Protein AF-A0A1A0HBP8-F1 (afdb_monomer_lite)

Radius of gyration: 31.49 Å; chains: 1; bounding box: 56×81×96 Å

Structure (mmCIF, N/CA/C/O backbone):
data_AF-A0A1A0HBP8-F1
#
_entry.id   AF-A0A1A0HBP8-F1
#
loop_
_atom_site.group_PDB
_atom_site.id
_atom_site.type_symbol
_atom_site.label_atom_id
_atom_site.label_alt_id
_atom_site.label_comp_id
_atom_site.label_asym_id
_atom_site.label_entity_id
_atom_site.label_seq_id
_atom_site.pdbx_PDB_ins_code
_atom_site.Cartn_x
_atom_site.Cartn_y
_atom_site.Cartn_z
_atom_site.occupancy
_atom_site.B_iso_or_equiv
_atom_site.auth_seq_id
_atom_site.auth_comp_id
_atom_site.auth_asym_id
_atom_site.auth_atom_id
_atom_site.pdbx_PDB_model_num
ATOM 1 N N . ASP A 1 1 ? -28.830 0.272 64.356 1.00 40.94 1 ASP A N 1
ATOM 2 C CA . ASP A 1 1 ? -29.165 0.168 62.923 1.00 40.94 1 ASP A CA 1
ATOM 3 C C . ASP A 1 1 ? -28.280 1.074 62.088 1.00 40.94 1 ASP A C 1
ATOM 5 O O . ASP A 1 1 ? -28.593 2.230 61.830 1.00 40.94 1 ASP A O 1
ATOM 9 N N . GLU A 1 2 ? -27.105 0.552 61.737 1.00 42.56 2 GLU A N 1
ATOM 10 C CA . GLU A 1 2 ? -26.103 1.245 60.932 1.00 42.56 2 GLU A CA 1
ATOM 11 C C . GLU A 1 2 ? -26.531 1.277 59.461 1.00 42.56 2 GLU A C 1
ATOM 13 O O . GLU A 1 2 ? -26.372 0.311 58.710 1.00 42.56 2 GLU A O 1
ATOM 18 N N . ALA A 1 3 ? -27.040 2.426 59.024 1.00 51.06 3 ALA A N 1
ATOM 19 C CA . ALA A 1 3 ? -27.106 2.766 57.613 1.00 51.06 3 ALA A CA 1
ATOM 20 C C . ALA A 1 3 ? -25.672 2.940 57.084 1.00 51.06 3 ALA A C 1
ATOM 22 O O . ALA A 1 3 ? -25.116 4.039 57.070 1.00 51.06 3 ALA A O 1
ATOM 23 N N . SER A 1 4 ? -25.055 1.833 56.666 1.00 51.72 4 SER A N 1
ATOM 24 C CA . SER A 1 4 ? -23.793 1.830 55.928 1.00 51.72 4 SER A CA 1
ATOM 25 C C . SER A 1 4 ? -23.972 2.605 54.617 1.00 51.72 4 SER A C 1
ATOM 27 O O . SER A 1 4 ? -24.421 2.090 53.592 1.00 51.72 4 SER A O 1
ATOM 29 N N . GLY A 1 5 ? -23.656 3.901 54.664 1.00 55.44 5 GLY A N 1
ATOM 30 C CA . GLY A 1 5 ? -23.687 4.805 53.523 1.00 55.44 5 GLY A CA 1
ATOM 31 C C . GLY A 1 5 ? -22.740 4.313 52.435 1.00 55.44 5 GLY A C 1
ATOM 32 O O . GLY A 1 5 ? -21.541 4.591 52.462 1.00 55.44 5 GLY A O 1
ATOM 33 N N . ARG A 1 6 ? -23.271 3.564 51.461 1.00 65.38 6 ARG A N 1
ATOM 34 C CA . ARG A 1 6 ? -22.539 3.180 50.252 1.00 65.38 6 ARG A CA 1
ATOM 35 C C . ARG A 1 6 ? -22.065 4.463 49.578 1.00 65.38 6 ARG A C 1
ATOM 37 O O . ARG A 1 6 ? -22.877 5.202 49.024 1.00 65.38 6 ARG A O 1
ATOM 44 N N . LYS A 1 7 ? -20.755 4.729 49.633 1.00 76.19 7 LYS A N 1
ATOM 45 C CA . LYS A 1 7 ? -20.145 5.857 48.920 1.00 76.19 7 LYS A CA 1
ATOM 46 C C . LYS A 1 7 ? -20.625 5.827 47.462 1.00 76.19 7 LYS A C 1
ATOM 48 O O . LYS A 1 7 ? -20.557 4.761 46.840 1.00 76.19 7 LYS A O 1
ATOM 53 N N . PRO A 1 8 ? -21.115 6.951 46.912 1.00 81.12 8 PRO A N 1
ATOM 54 C CA . PRO A 1 8 ? -21.548 6.994 45.526 1.00 81.12 8 PRO A CA 1
ATOM 55 C C . PRO A 1 8 ? -20.373 6.587 44.636 1.00 81.12 8 PRO A C 1
ATOM 57 O O . PRO A 1 8 ? -19.269 7.122 44.754 1.00 81.12 8 PRO A O 1
ATOM 60 N N . MET A 1 9 ? -20.595 5.588 43.781 1.00 79.94 9 MET A N 1
ATOM 61 C CA . MET A 1 9 ? -19.549 5.082 42.896 1.00 79.94 9 MET A CA 1
ATOM 62 C C . MET A 1 9 ? -19.021 6.194 41.996 1.00 79.94 9 MET A C 1
ATOM 64 O O . MET A 1 9 ? -19.785 6.957 41.402 1.00 79.94 9 MET A O 1
ATOM 68 N N . SER A 1 10 ? -17.698 6.231 41.835 1.00 87.00 10 SER A N 1
ATOM 69 C CA . SER A 1 10 ? -17.062 7.111 40.859 1.00 87.00 10 SER A CA 1
ATOM 70 C C . SER A 1 10 ? -17.570 6.797 39.449 1.00 87.00 10 SER A C 1
ATOM 72 O O . SER A 1 10 ? -17.791 5.634 39.100 1.00 87.00 10 SER A O 1
ATOM 74 N N . LYS A 1 11 ? -17.680 7.823 38.595 1.00 85.31 11 LYS A N 1
ATOM 75 C CA . LYS A 1 11 ? -18.036 7.667 37.172 1.00 85.31 11 LYS A CA 1
ATOM 76 C C . LYS A 1 11 ? -17.162 6.617 36.472 1.00 85.31 11 LYS A C 1
ATOM 78 O O . LYS A 1 11 ? -17.662 5.857 35.650 1.00 85.31 11 LYS A O 1
ATOM 83 N N . ARG A 1 12 ? -15.876 6.527 36.838 1.00 85.81 12 ARG A N 1
ATOM 84 C CA . ARG A 1 12 ? -14.945 5.516 36.309 1.00 85.81 12 ARG A CA 1
ATOM 85 C C . ARG A 1 12 ? -15.321 4.097 36.742 1.00 85.81 12 ARG A C 1
ATOM 87 O O . ARG A 1 12 ? -15.286 3.182 35.930 1.00 85.81 12 ARG A O 1
ATOM 94 N N . GLN A 1 13 ? -15.706 3.928 38.003 1.00 87.31 13 GLN A N 1
ATOM 95 C CA . GLN A 1 13 ? -16.090 2.635 38.567 1.00 87.31 13 GLN A CA 1
ATOM 96 C C . GLN A 1 13 ? -17.431 2.153 37.998 1.00 87.31 13 GLN A C 1
ATOM 98 O O . GLN A 1 13 ? -17.583 0.974 37.691 1.00 87.31 13 GLN A O 1
ATOM 103 N N . LYS A 1 14 ? -18.370 3.082 37.772 1.00 86.19 14 LYS A N 1
ATOM 104 C CA . LYS A 1 14 ? -19.632 2.800 37.080 1.00 86.19 14 LYS A CA 1
ATOM 105 C C . LYS A 1 14 ? -19.387 2.323 35.642 1.00 86.19 14 LYS A C 1
ATOM 107 O O . LYS A 1 14 ? -19.870 1.253 35.292 1.00 86.19 14 LYS A O 1
ATOM 112 N N . ARG A 1 15 ? -18.553 3.040 34.874 1.00 84.38 15 ARG A N 1
ATOM 113 C CA . ARG A 1 15 ? -18.169 2.653 33.503 1.00 84.38 15 ARG A CA 1
ATOM 114 C C . ARG A 1 15 ? -17.503 1.282 33.434 1.00 84.38 15 ARG A C 1
ATOM 116 O O . ARG A 1 15 ? -17.851 0.500 32.568 1.00 84.38 15 ARG A O 1
ATOM 123 N N . LEU A 1 16 ? -16.577 0.971 34.345 1.00 86.12 16 LEU A N 1
ATOM 124 C CA . LEU A 1 16 ? -15.882 -0.321 34.334 1.00 86.12 16 LEU A CA 1
ATOM 125 C C . LEU A 1 16 ? -16.836 -1.498 34.582 1.00 86.12 16 LEU A C 1
ATOM 127 O O . LEU A 1 16 ? -16.675 -2.553 33.984 1.00 86.12 16 LEU A O 1
ATOM 131 N N . ARG A 1 17 ? -17.828 -1.309 35.454 1.00 86.50 17 ARG A N 1
ATOM 132 C CA . ARG A 1 17 ? -18.837 -2.327 35.764 1.00 86.50 17 ARG A CA 1
ATOM 133 C C . ARG A 1 17 ? -19.871 -2.498 34.649 1.00 86.50 17 ARG A C 1
ATOM 135 O O . ARG A 1 17 ? -20.355 -3.601 34.448 1.00 86.50 17 ARG A O 1
ATOM 142 N N . GLU A 1 18 ? -20.215 -1.414 33.957 1.00 86.44 18 GLU A N 1
ATOM 143 C CA . GLU A 1 18 ? -21.132 -1.415 32.804 1.00 86.44 18 GLU A CA 1
ATOM 144 C C . GLU A 1 18 ? -20.419 -1.777 31.487 1.00 86.44 18 GLU A C 1
ATOM 146 O O . GLU A 1 18 ? -21.068 -1.917 30.453 1.00 86.44 18 GLU A O 1
ATOM 151 N N . LYS A 1 19 ? -19.089 -1.942 31.513 1.00 90.62 19 LYS A N 1
ATOM 152 C CA . LYS A 1 19 ? -18.288 -2.272 30.336 1.00 90.62 19 LYS A CA 1
ATOM 153 C C . LYS A 1 19 ? -18.649 -3.661 29.821 1.00 90.62 19 LYS A C 1
ATOM 155 O O . LYS A 1 19 ? -18.572 -4.654 30.543 1.00 90.62 19 LYS A O 1
ATOM 160 N N . ILE A 1 20 ? -18.978 -3.725 28.538 1.00 92.88 20 ILE A N 1
ATOM 161 C CA . ILE A 1 20 ? -19.310 -4.972 27.855 1.00 92.88 20 ILE A CA 1
ATOM 162 C C . ILE A 1 20 ? -18.002 -5.696 27.499 1.00 92.88 20 ILE A C 1
ATOM 164 O O . ILE A 1 20 ? -17.084 -5.071 26.956 1.00 92.88 20 ILE A O 1
ATOM 168 N N . PRO A 1 21 ? -17.875 -7.005 27.782 1.00 93.44 21 PRO A N 1
ATOM 169 C CA . PRO A 1 21 ? -16.700 -7.761 27.375 1.00 93.44 21 PRO A CA 1
ATOM 170 C C . PRO A 1 21 ? -16.636 -7.890 25.848 1.00 93.44 21 PRO A C 1
ATOM 172 O O . PRO A 1 21 ? -17.644 -8.099 25.172 1.00 93.44 21 PRO A O 1
ATOM 175 N N . ILE A 1 22 ? -15.421 -7.831 25.300 1.00 94.69 22 ILE A N 1
ATOM 176 C CA . ILE A 1 22 ? -15.176 -7.903 23.851 1.00 94.69 22 ILE A CA 1
ATOM 177 C C . ILE A 1 22 ? -15.758 -9.170 23.204 1.00 94.69 22 ILE A C 1
ATOM 179 O O . ILE A 1 22 ? -16.195 -9.129 22.058 1.00 94.69 22 ILE A O 1
ATOM 183 N N . SER A 1 23 ? -15.796 -10.293 23.927 1.00 95.81 23 SER A N 1
ATOM 184 C CA . SER A 1 23 ? -16.358 -11.556 23.439 1.00 95.81 23 SER A CA 1
ATOM 185 C C . SER A 1 23 ? -17.845 -11.438 23.110 1.00 95.81 23 SER A C 1
ATOM 187 O O . SER A 1 23 ? -18.279 -11.945 22.079 1.00 95.81 23 SER A O 1
ATOM 189 N N . VAL A 1 24 ? -18.606 -10.715 23.936 1.00 95.56 24 VAL A N 1
ATOM 190 C CA . VAL A 1 24 ? -20.036 -10.460 23.712 1.00 95.56 24 VAL A CA 1
ATOM 191 C C . VAL A 1 24 ? -20.230 -9.537 22.512 1.00 95.56 24 VAL A C 1
ATOM 193 O O . VAL A 1 24 ? -21.070 -9.816 21.660 1.00 95.56 24 VAL A O 1
ATOM 196 N N . LEU A 1 25 ? -19.400 -8.497 22.376 1.00 95.31 25 LEU A N 1
ATOM 197 C CA . LEU A 1 25 ? -19.447 -7.609 21.208 1.00 95.31 25 LEU A CA 1
ATOM 198 C C . LEU A 1 25 ? -19.140 -8.361 19.911 1.00 95.31 25 LEU A C 1
ATOM 200 O O . LEU A 1 25 ? -19.878 -8.227 18.937 1.00 95.31 25 LEU A O 1
ATOM 204 N N . LYS A 1 26 ? -18.104 -9.208 19.909 1.00 96.62 26 LYS A N 1
ATOM 205 C CA . LYS A 1 26 ? -17.777 -10.073 18.768 1.00 96.62 26 LYS A CA 1
ATOM 206 C C . LYS A 1 26 ? -18.923 -11.026 18.439 1.00 96.62 26 LYS A C 1
ATOM 208 O O . LYS A 1 26 ? -19.256 -11.153 17.270 1.00 96.62 26 LYS A O 1
ATOM 213 N N . ALA A 1 27 ? -19.549 -11.642 19.442 1.00 95.31 27 ALA A N 1
ATOM 214 C CA . ALA A 1 27 ? -20.686 -12.537 19.232 1.00 95.31 27 ALA A CA 1
ATOM 215 C C . ALA A 1 27 ? -21.908 -11.820 18.627 1.00 95.31 27 ALA A C 1
ATOM 217 O O . ALA A 1 27 ? -22.635 -12.418 17.842 1.00 95.31 27 ALA A O 1
ATOM 218 N N . SER A 1 28 ? -22.122 -10.544 18.964 1.00 93.19 28 SER A N 1
ATOM 219 C CA . SER A 1 28 ? -23.234 -9.744 18.428 1.00 93.19 28 SER A CA 1
ATOM 220 C C . SER A 1 28 ? -23.003 -9.193 17.014 1.00 93.19 28 SER A C 1
ATOM 222 O O . SER A 1 28 ? -23.950 -8.756 16.364 1.00 93.19 28 SER A O 1
ATOM 224 N N . ALA A 1 29 ? -21.758 -9.177 16.535 1.00 93.75 29 ALA A N 1
ATOM 225 C CA . ALA A 1 29 ? -21.381 -8.520 15.290 1.00 93.75 29 ALA A CA 1
ATOM 226 C C . ALA A 1 29 ? -21.436 -9.471 14.086 1.00 93.75 29 ALA A C 1
ATOM 228 O O . ALA A 1 29 ? -20.923 -10.585 14.140 1.00 93.75 29 ALA A O 1
ATOM 229 N N . THR A 1 30 ? -21.919 -8.984 12.940 1.00 92.00 30 THR A N 1
ATOM 230 C CA . THR A 1 30 ? -21.903 -9.741 11.671 1.00 92.00 30 THR A CA 1
ATOM 231 C C . THR A 1 30 ? -20.478 -10.032 11.180 1.00 92.00 30 THR A C 1
ATOM 233 O O . THR A 1 30 ? -20.230 -11.036 10.517 1.00 92.00 30 THR A O 1
ATOM 236 N N . ARG A 1 31 ? -19.522 -9.143 11.492 1.00 93.88 31 ARG A N 1
ATOM 237 C CA . ARG A 1 31 ? -18.097 -9.257 11.129 1.00 93.88 31 ARG A CA 1
ATOM 238 C C . ARG A 1 31 ? -17.219 -9.172 12.387 1.00 93.88 31 ARG A C 1
ATOM 240 O O . ARG A 1 31 ? -16.625 -8.119 12.641 1.00 93.88 31 ARG A O 1
ATOM 247 N N . PRO A 1 32 ? -17.114 -10.252 13.183 1.00 95.06 32 PRO A N 1
ATOM 248 C CA . PRO A 1 32 ? -16.411 -10.248 14.473 1.00 95.06 32 PRO A CA 1
ATOM 249 C C . PRO A 1 32 ? -14.916 -9.906 14.374 1.00 95.06 32 PRO A C 1
ATOM 251 O O . PRO A 1 32 ? -14.316 -9.436 15.344 1.00 95.06 32 PRO A O 1
ATOM 254 N N . GLN A 1 33 ? -14.302 -10.118 13.208 1.00 94.31 33 GLN A N 1
ATOM 255 C CA . GLN A 1 33 ? -12.906 -9.786 12.926 1.00 94.31 33 GLN A CA 1
ATOM 256 C C . GLN A 1 33 ? -12.627 -8.278 12.880 1.00 94.31 33 GLN A C 1
ATOM 258 O O . GLN A 1 33 ? -11.488 -7.886 13.077 1.00 94.31 33 GLN A O 1
ATOM 263 N N . ALA A 1 34 ? -13.641 -7.437 12.642 1.00 92.69 34 ALA A N 1
ATOM 264 C CA . ALA A 1 34 ? -13.478 -5.981 12.630 1.00 92.69 34 ALA A CA 1
ATOM 265 C C . ALA A 1 34 ? -13.557 -5.356 14.037 1.00 92.69 34 ALA A C 1
ATOM 267 O O . ALA A 1 34 ? -13.186 -4.198 14.220 1.00 92.69 34 ALA A O 1
ATOM 268 N N . VAL A 1 35 ? -14.074 -6.101 15.020 1.00 95.31 35 VAL A N 1
ATOM 269 C CA . VAL A 1 35 ? -14.212 -5.631 16.403 1.00 95.31 35 VAL A CA 1
ATOM 270 C C . VAL A 1 35 ? -12.853 -5.671 17.092 1.00 95.31 35 VAL A C 1
ATOM 272 O O . VAL A 1 35 ? -12.253 -6.740 17.247 1.00 95.31 35 VAL A O 1
ATOM 275 N N . GLU A 1 36 ? -12.415 -4.508 17.551 1.00 94.31 36 GLU A N 1
ATOM 276 C CA . GLU A 1 36 ? -11.145 -4.287 18.228 1.00 94.31 36 GLU A CA 1
ATOM 277 C C . GLU A 1 36 ? -11.339 -4.130 19.738 1.00 94.31 36 GLU A C 1
ATOM 279 O O . GLU A 1 36 ? -12.430 -3.846 20.235 1.00 94.31 36 GLU A O 1
ATOM 284 N N . TRP A 1 37 ? -10.257 -4.285 20.498 1.00 93.06 37 TRP A N 1
ATOM 285 C CA . TRP A 1 37 ? -10.288 -4.181 21.961 1.00 93.06 37 TRP A CA 1
ATOM 286 C C . TRP A 1 37 ? -10.734 -2.802 22.466 1.00 93.06 37 TRP A C 1
ATOM 288 O O . TRP A 1 37 ? -11.387 -2.715 23.506 1.00 93.06 37 TRP A O 1
ATOM 298 N N . HIS A 1 38 ? -10.432 -1.740 21.718 1.00 93.38 38 HIS A N 1
ATOM 299 C CA . HIS A 1 38 ? -10.804 -0.369 22.064 1.00 93.38 38 HIS A CA 1
ATOM 300 C C . HIS A 1 38 ? -12.292 -0.067 21.821 1.00 93.38 38 HIS A C 1
ATOM 302 O O . HIS A 1 38 ? -12.811 0.904 22.365 1.00 93.38 38 HIS A O 1
ATOM 308 N N . ASP A 1 39 ? -13.006 -0.896 21.050 1.00 94.31 39 ASP A N 1
ATOM 309 C CA . ASP A 1 39 ? -14.442 -0.703 20.795 1.00 94.31 39 ASP A CA 1
ATOM 310 C C . ASP A 1 39 ? -15.279 -0.950 22.060 1.00 94.31 39 ASP A C 1
ATOM 312 O O . ASP A 1 39 ? -16.334 -0.347 22.240 1.00 94.31 39 ASP A O 1
ATOM 316 N N . ALA A 1 40 ? -14.776 -1.776 22.984 1.00 93.12 40 ALA A N 1
ATOM 317 C CA . ALA A 1 40 ? -15.412 -2.022 24.277 1.00 93.12 40 ALA A CA 1
ATOM 318 C C . ALA A 1 40 ? -15.391 -0.797 25.210 1.00 93.12 40 ALA A C 1
ATOM 320 O O . ALA A 1 40 ? -16.155 -0.753 26.171 1.00 93.12 40 ALA A O 1
ATOM 321 N N . ASP A 1 41 ? -14.508 0.175 24.958 1.00 92.00 41 ASP A N 1
ATOM 322 C CA . ASP A 1 41 ? -14.405 1.426 25.720 1.00 92.00 41 ASP A CA 1
ATOM 323 C C . ASP A 1 41 ? -15.171 2.591 25.068 1.00 92.00 41 ASP A C 1
ATOM 325 O O . ASP A 1 41 ? -15.151 3.713 25.585 1.00 92.00 41 ASP A O 1
ATOM 329 N N . ALA A 1 42 ? -15.859 2.347 23.947 1.00 92.19 42 ALA A N 1
ATOM 330 C CA . ALA A 1 42 ? -16.689 3.352 23.299 1.00 92.19 42 ALA A CA 1
ATOM 331 C C . ALA A 1 42 ? -17.877 3.764 24.198 1.00 92.19 42 ALA A C 1
ATOM 333 O O . ALA A 1 42 ? -18.368 2.950 24.983 1.00 92.19 42 ALA A O 1
ATOM 334 N N . PRO A 1 43 ? -18.387 5.007 24.079 1.00 90.81 43 PRO A N 1
ATOM 335 C CA . PRO A 1 43 ? -19.582 5.439 24.809 1.00 90.81 43 PRO A CA 1
ATOM 336 C C . PRO A 1 43 ? -20.811 4.561 24.535 1.00 90.81 43 PRO A C 1
ATOM 338 O O . PRO A 1 43 ? -21.587 4.304 25.450 1.00 90.81 43 PRO A O 1
ATOM 341 N N . ASP A 1 44 ? -20.951 4.094 23.292 1.00 93.25 44 ASP A N 1
ATOM 342 C CA . ASP A 1 44 ? -21.936 3.102 22.865 1.00 93.25 44 ASP A CA 1
ATOM 343 C C . ASP A 1 44 ? -21.227 2.017 22.030 1.00 93.25 44 ASP A C 1
ATOM 345 O O . ASP A 1 44 ? -20.995 2.206 20.828 1.00 93.25 44 ASP A O 1
ATOM 349 N N . PRO A 1 45 ? -20.826 0.895 22.659 1.00 94.69 45 PRO A N 1
ATOM 350 C CA . PRO A 1 45 ? -20.093 -0.169 21.978 1.00 94.69 45 PRO A CA 1
ATOM 351 C C . PRO A 1 45 ? -20.889 -0.861 20.866 1.00 94.69 45 PRO A C 1
ATOM 353 O O . PRO A 1 45 ? -20.314 -1.202 19.833 1.00 94.69 45 PRO A O 1
ATOM 356 N N . TYR A 1 46 ? -22.202 -1.055 21.039 1.00 94.81 46 TYR A N 1
ATOM 357 C CA . TYR A 1 46 ? -23.027 -1.734 20.036 1.00 94.81 46 TYR A CA 1
ATOM 358 C C . TYR A 1 46 ? -23.186 -0.875 18.785 1.00 94.81 46 TYR A C 1
ATOM 360 O O . TYR A 1 46 ? -22.983 -1.368 17.676 1.00 94.81 46 TYR A O 1
ATOM 368 N N . MET A 1 47 ? -23.474 0.420 18.951 1.00 94.69 47 MET A N 1
ATOM 369 C CA . MET A 1 47 ? -23.577 1.348 17.824 1.00 94.69 47 MET A CA 1
ATOM 370 C C . MET A 1 47 ? -22.235 1.512 17.099 1.00 94.69 47 MET A C 1
ATOM 372 O O . MET A 1 47 ? -22.189 1.493 15.869 1.00 94.69 47 MET A O 1
ATOM 376 N N . ALA A 1 48 ? -21.129 1.634 17.842 1.00 94.00 48 ALA A N 1
ATOM 377 C CA . ALA A 1 48 ? -19.798 1.761 17.251 1.00 94.00 48 ALA A CA 1
ATOM 378 C C . ALA A 1 48 ? -19.443 0.543 16.383 1.00 94.00 48 ALA A C 1
ATOM 380 O O . ALA A 1 48 ? -18.980 0.693 15.249 1.00 94.00 48 ALA A O 1
ATOM 381 N N . VAL A 1 49 ? -19.712 -0.665 16.884 1.00 95.56 49 VAL A N 1
ATOM 382 C CA . VAL A 1 49 ? -19.507 -1.909 16.133 1.00 95.56 49 VAL A CA 1
ATOM 383 C C . VAL A 1 49 ? -20.461 -2.003 14.942 1.00 95.56 49 VAL A C 1
ATOM 385 O O . VAL A 1 49 ? -20.031 -2.396 13.857 1.00 95.56 49 VAL A O 1
ATOM 388 N N . TYR A 1 50 ? -21.723 -1.599 15.095 1.00 95.12 50 TYR A N 1
ATOM 389 C CA . TYR A 1 50 ? -22.691 -1.572 13.999 1.00 95.12 50 TYR A CA 1
ATOM 390 C C . TYR A 1 50 ? -22.214 -0.685 12.840 1.00 95.12 50 TYR A C 1
ATOM 392 O O . TYR A 1 50 ? -22.154 -1.139 11.700 1.00 95.12 50 TYR A O 1
ATOM 400 N N . MET A 1 51 ? -21.767 0.543 13.128 1.00 94.19 51 MET A N 1
ATOM 401 C CA . MET A 1 51 ? -21.215 1.445 12.109 1.00 94.19 51 MET A CA 1
ATOM 402 C C . MET A 1 51 ? -19.930 0.895 11.485 1.00 94.19 51 MET A C 1
ATOM 404 O O . MET A 1 51 ? -19.771 0.935 10.267 1.00 94.19 51 MET A O 1
ATOM 408 N N . LYS A 1 52 ? -19.028 0.333 12.299 1.00 94.06 52 LYS A N 1
ATOM 409 C CA . LYS A 1 52 ? -17.759 -0.228 11.816 1.00 94.06 52 LYS A CA 1
ATOM 410 C C . LYS A 1 52 ? -17.959 -1.452 10.913 1.00 94.06 52 LYS A C 1
ATOM 412 O O . LYS A 1 52 ? -17.162 -1.695 10.008 1.00 94.06 52 LYS A O 1
ATOM 417 N N . THR A 1 53 ? -19.004 -2.236 11.168 1.00 94.38 53 THR A N 1
ATOM 418 C CA . THR A 1 53 ? -19.329 -3.452 10.405 1.00 94.38 53 THR A CA 1
ATOM 419 C C . THR A 1 53 ? -20.304 -3.212 9.253 1.00 94.38 53 THR A C 1
ATOM 421 O O . THR A 1 53 ? -20.590 -4.149 8.504 1.00 94.38 53 THR A O 1
ATOM 424 N N . ALA A 1 54 ? -20.762 -1.970 9.072 1.00 94.06 54 ALA A N 1
ATOM 425 C CA . ALA A 1 54 ? -21.634 -1.581 7.977 1.00 94.06 54 ALA A CA 1
ATOM 426 C C . ALA A 1 54 ? -20.976 -1.797 6.603 1.00 94.06 54 ALA A C 1
ATOM 428 O O . ALA A 1 54 ? -19.750 -1.789 6.442 1.00 94.06 54 ALA A O 1
ATOM 429 N N . LEU A 1 55 ? -21.815 -1.982 5.583 1.00 92.75 55 LEU A N 1
ATOM 430 C CA . LEU A 1 55 ? -21.355 -2.145 4.209 1.00 92.75 55 LEU A CA 1
ATOM 431 C C . LEU A 1 55 ? -20.622 -0.882 3.740 1.00 92.75 55 LEU A C 1
ATOM 433 O O . LEU A 1 55 ? -21.063 0.233 4.005 1.00 92.75 55 LEU A O 1
ATOM 437 N N . ASN A 1 56 ? -19.515 -1.069 3.021 1.00 93.19 56 ASN A N 1
ATOM 438 C CA . ASN A 1 56 ? -18.671 0.010 2.499 1.00 93.19 56 ASN A CA 1
ATOM 439 C C . ASN A 1 56 ? -18.115 0.962 3.575 1.00 93.19 56 ASN A C 1
ATOM 441 O O . ASN A 1 56 ? -17.627 2.037 3.248 1.00 93.19 56 ASN A O 1
ATOM 445 N N . HIS A 1 57 ? -18.132 0.581 4.855 1.00 93.50 57 HIS A N 1
ATOM 446 C CA . HIS A 1 57 ? -17.437 1.349 5.879 1.00 93.50 57 HIS A CA 1
ATOM 447 C C . HIS A 1 57 ? -15.919 1.310 5.636 1.00 93.50 57 HIS A C 1
ATOM 449 O O . HIS A 1 57 ? -15.314 0.242 5.512 1.00 93.50 57 HIS A O 1
ATOM 455 N N . VAL A 1 58 ? -15.296 2.488 5.610 1.00 94.00 58 VAL A N 1
ATOM 456 C CA . VAL A 1 58 ? -13.843 2.644 5.526 1.00 94.00 58 VAL A CA 1
ATOM 457 C C . VAL A 1 58 ? -13.297 2.844 6.935 1.00 94.00 58 VAL A C 1
ATOM 459 O O . VAL A 1 58 ? -13.676 3.784 7.629 1.00 94.00 58 VAL A O 1
ATOM 462 N N . ALA A 1 59 ? -12.414 1.943 7.367 1.00 91.88 59 ALA A N 1
ATOM 463 C CA . ALA A 1 59 ? -11.869 1.965 8.719 1.00 91.88 59 ALA A CA 1
ATOM 464 C C . ALA A 1 59 ? -11.033 3.220 8.998 1.00 91.88 59 ALA A C 1
ATOM 466 O O . ALA A 1 59 ? -10.338 3.736 8.124 1.00 91.88 59 ALA A O 1
ATOM 467 N N . VAL A 1 60 ? -11.053 3.677 10.251 1.00 92.75 60 VAL A N 1
ATOM 468 C CA . VAL A 1 60 ? -10.190 4.775 10.697 1.00 92.75 60 VAL A CA 1
ATOM 469 C C . VAL A 1 60 ? -8.717 4.342 10.579 1.00 92.75 60 VAL A C 1
ATOM 471 O O . VAL A 1 60 ? -8.365 3.265 11.068 1.00 92.75 60 VAL A O 1
ATOM 474 N N . PRO A 1 61 ? -7.835 5.153 9.962 1.00 92.62 61 PRO A N 1
ATOM 475 C CA . PRO A 1 61 ? -6.416 4.833 9.834 1.00 92.62 61 PRO A CA 1
ATOM 476 C C . PRO A 1 61 ? -5.732 4.537 11.177 1.00 92.62 61 PRO A C 1
ATOM 478 O O . PRO A 1 61 ? -5.854 5.315 12.116 1.00 92.62 61 PRO A O 1
ATOM 481 N N . LEU A 1 62 ? -4.901 3.492 11.246 1.00 88.19 62 LEU A N 1
ATOM 482 C CA . LEU A 1 62 ? -4.254 3.006 12.483 1.00 88.19 62 LEU A CA 1
ATOM 483 C C . LEU A 1 62 ? -3.324 4.004 13.207 1.00 88.19 62 LEU A C 1
ATOM 485 O O . LEU A 1 62 ? -2.858 3.716 14.310 1.00 88.19 62 LEU A O 1
ATOM 489 N N . HIS A 1 63 ? -3.015 5.154 12.606 1.00 92.75 63 HIS A N 1
ATOM 490 C CA . HIS A 1 63 ? -2.100 6.133 13.191 1.00 92.75 63 HIS A CA 1
ATOM 491 C C . HIS A 1 63 ? -2.721 6.960 14.326 1.00 92.75 63 HIS A C 1
ATOM 493 O O . HIS A 1 63 ? -1.976 7.579 15.074 1.00 92.75 63 HIS A O 1
ATOM 499 N N . TRP A 1 64 ? -4.050 6.948 14.499 1.00 92.69 64 TRP A N 1
ATOM 500 C CA . TRP A 1 64 ? -4.740 7.757 15.518 1.00 92.69 64 TRP A CA 1
ATOM 501 C C . TRP A 1 64 ? -4.279 7.468 16.958 1.00 92.69 64 TRP A C 1
ATOM 503 O O . TRP A 1 64 ? -4.285 8.359 17.801 1.00 92.69 64 TRP A O 1
ATOM 513 N N . GLN A 1 65 ? -3.871 6.228 17.242 1.00 92.50 6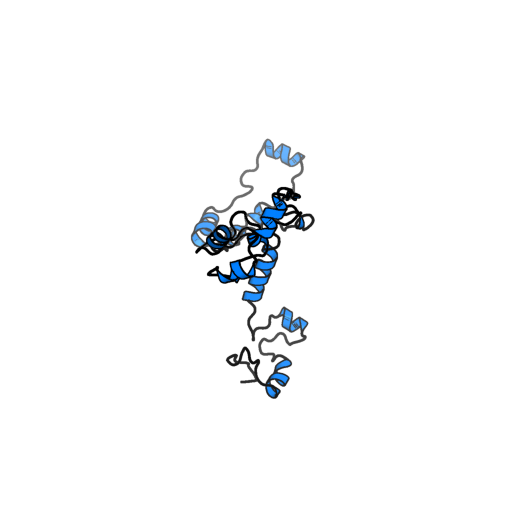5 GLN A N 1
ATOM 514 C CA . GLN A 1 65 ? -3.385 5.802 18.561 1.00 92.50 65 GLN A CA 1
ATOM 515 C C . GLN A 1 65 ? -1.863 5.947 18.724 1.00 92.50 65 GLN A C 1
ATOM 517 O O . GLN A 1 65 ? -1.309 5.617 19.774 1.00 92.50 65 GLN A O 1
ATOM 522 N N . GLN A 1 66 ? -1.157 6.382 17.679 1.00 92.44 66 GLN A N 1
ATOM 523 C CA . GLN A 1 66 ? 0.293 6.510 17.707 1.00 92.44 66 GLN A CA 1
ATOM 524 C C . GLN A 1 66 ? 0.681 7.855 18.325 1.00 92.44 66 GLN A C 1
ATOM 526 O O . GLN A 1 66 ? 0.088 8.885 18.034 1.00 92.44 66 GLN A O 1
ATOM 531 N N . LYS A 1 67 ? 1.716 7.851 19.171 1.00 93.44 67 LYS A N 1
ATOM 532 C CA . LYS A 1 67 ? 2.243 9.080 19.794 1.00 93.44 67 LYS A CA 1
ATOM 533 C C . LYS A 1 67 ? 3.067 9.941 18.835 1.00 93.44 67 LYS A C 1
ATOM 535 O O . LYS A 1 67 ? 3.421 11.061 19.177 1.00 93.44 67 LYS A O 1
ATOM 540 N N . LYS A 1 68 ? 3.450 9.374 17.691 1.00 91.44 68 LYS A N 1
ATOM 541 C CA . LYS A 1 68 ? 4.268 10.038 16.682 1.00 91.44 68 LYS A CA 1
ATOM 542 C C . LYS A 1 68 ? 3.378 10.801 15.706 1.00 91.44 68 LYS A C 1
ATOM 544 O O . LYS A 1 68 ? 2.308 10.311 15.348 1.00 91.44 68 LYS A O 1
ATOM 549 N N . ASP A 1 69 ? 3.856 11.944 15.221 1.00 91.31 69 ASP A N 1
ATOM 550 C CA . ASP A 1 69 ? 3.185 12.637 14.122 1.00 91.31 69 ASP A CA 1
ATOM 551 C C . ASP A 1 69 ? 3.148 11.724 12.892 1.00 91.31 69 ASP A C 1
ATOM 553 O O . ASP A 1 69 ? 4.105 10.988 12.624 1.00 91.31 69 ASP A O 1
ATOM 557 N N . TYR A 1 70 ? 2.050 11.781 12.137 1.00 90.88 70 TYR A N 1
ATOM 558 C CA . TYR A 1 70 ? 1.701 10.797 11.106 1.00 90.88 70 TYR A CA 1
ATOM 559 C C . TYR A 1 70 ? 2.818 10.478 10.087 1.00 90.88 70 TYR A C 1
ATOM 561 O O . TYR A 1 70 ? 2.948 9.328 9.678 1.00 90.88 70 TYR A O 1
ATOM 569 N N . LEU A 1 71 ? 3.633 11.466 9.690 1.00 90.12 71 LEU A N 1
ATOM 570 C CA . LEU A 1 71 ? 4.719 11.316 8.698 1.00 90.12 71 LEU A CA 1
ATOM 571 C C . LEU A 1 71 ? 6.130 11.447 9.292 1.00 90.12 71 LEU A C 1
ATOM 573 O O . LEU A 1 71 ? 7.105 11.648 8.566 1.00 90.12 71 LEU A O 1
ATOM 577 N N . SER A 1 72 ? 6.254 11.380 10.614 1.00 91.06 72 SER A N 1
ATOM 578 C CA . SER A 1 72 ? 7.522 11.635 11.306 1.00 91.06 72 SER A CA 1
ATOM 579 C C . SER A 1 72 ? 8.609 10.597 11.027 1.00 91.06 72 SER A C 1
ATOM 581 O O . SER A 1 72 ? 9.787 10.948 11.059 1.00 91.06 72 SER A O 1
ATOM 583 N N . SER A 1 73 ? 8.262 9.347 10.702 1.00 84.69 73 SER A N 1
ATOM 584 C CA . SER A 1 73 ? 9.262 8.294 10.446 1.00 84.69 73 SER A CA 1
ATOM 585 C C . SER A 1 73 ? 9.919 8.448 9.075 1.00 84.69 73 SER A C 1
ATOM 587 O O . SER A 1 73 ? 10.942 7.825 8.811 1.00 84.69 73 SER A O 1
ATOM 589 N N . LYS A 1 74 ? 9.371 9.307 8.205 1.00 83.12 74 LYS A N 1
ATOM 590 C CA . LYS A 1 74 ? 10.010 9.703 6.943 1.00 83.12 74 LYS A CA 1
ATOM 591 C C . LYS A 1 74 ? 11.103 10.755 7.114 1.00 83.12 74 LYS A C 1
ATOM 593 O O . LYS A 1 74 ? 11.813 11.048 6.154 1.00 83.12 74 LYS A O 1
ATOM 598 N N . ARG A 1 75 ? 11.273 11.322 8.311 1.00 81.50 75 ARG A N 1
ATOM 599 C CA . ARG A 1 75 ? 12.334 12.295 8.578 1.00 81.50 75 ARG A CA 1
ATOM 600 C C . ARG A 1 75 ? 13.701 11.607 8.470 1.00 81.50 75 ARG A C 1
ATOM 602 O O . ARG A 1 75 ? 13.995 10.699 9.236 1.00 81.50 75 ARG A O 1
ATOM 609 N N . GLY A 1 76 ? 14.526 12.047 7.521 1.00 82.19 76 GLY A N 1
ATOM 610 C CA . GLY A 1 76 ? 15.864 11.492 7.270 1.00 82.19 76 GLY A CA 1
ATOM 611 C C . GLY A 1 76 ? 15.925 10.413 6.184 1.00 82.19 76 GLY A C 1
ATOM 612 O O . GLY A 1 76 ? 17.020 10.017 5.805 1.00 82.19 76 GLY A O 1
ATOM 613 N N . MET A 1 77 ? 14.784 9.973 5.640 1.00 84.00 77 MET A N 1
ATOM 614 C CA . MET A 1 77 ? 14.780 9.203 4.395 1.00 84.00 77 MET A CA 1
ATOM 615 C C . MET A 1 77 ? 14.772 10.166 3.212 1.00 84.00 77 MET A C 1
ATOM 617 O O . MET A 1 77 ? 13.839 10.956 3.054 1.00 84.00 77 MET A O 1
ATOM 621 N N . GLU A 1 78 ? 15.799 10.086 2.372 1.00 84.62 78 GLU A N 1
ATOM 622 C CA . GLU A 1 78 ? 15.826 10.821 1.116 1.00 84.62 78 GLU A CA 1
ATOM 623 C C . GLU A 1 78 ? 14.771 10.242 0.169 1.00 84.62 78 GLU A C 1
ATOM 625 O O . GLU A 1 78 ? 14.742 9.044 -0.121 1.00 84.62 78 GLU A O 1
ATOM 630 N N . ARG A 1 79 ? 13.848 11.099 -0.269 1.00 86.12 79 ARG A N 1
ATOM 631 C CA . ARG A 1 79 ? 12.861 10.746 -1.284 1.00 86.12 79 ARG A CA 1
ATOM 632 C C . ARG A 1 79 ? 13.446 11.125 -2.644 1.00 86.12 79 ARG A C 1
ATOM 634 O O . ARG A 1 79 ? 13.883 12.270 -2.772 1.00 86.12 79 ARG A O 1
ATOM 641 N N . PRO A 1 80 ? 13.401 10.238 -3.655 1.00 88.50 80 PRO A N 1
ATOM 642 C CA . PRO A 1 80 ? 13.800 10.631 -4.996 1.00 88.50 80 PRO A CA 1
ATOM 643 C C . PRO A 1 80 ? 12.940 11.811 -5.478 1.00 88.50 80 PRO A C 1
ATOM 645 O O . PRO A 1 80 ? 11.779 11.947 -5.054 1.00 88.50 80 PRO A O 1
ATOM 648 N N . PRO A 1 81 ? 13.487 12.673 -6.350 1.00 91.62 81 PRO A N 1
ATOM 649 C CA . PRO A 1 81 ? 12.720 13.747 -6.959 1.00 91.62 81 PRO A CA 1
ATOM 650 C C . PRO A 1 81 ? 11.543 13.183 -7.763 1.00 91.62 81 PRO A C 1
ATOM 652 O O . PRO A 1 81 ? 11.432 11.983 -8.012 1.00 91.62 81 PRO A O 1
ATOM 655 N N . PHE A 1 82 ? 10.624 14.062 -8.148 1.00 92.56 82 PHE A N 1
ATOM 656 C CA . PHE A 1 82 ? 9.474 13.659 -8.945 1.00 92.56 82 PHE A CA 1
ATOM 657 C C . PHE A 1 82 ? 9.920 13.110 -10.307 1.00 92.56 82 PHE A C 1
ATOM 659 O O . PHE A 1 82 ? 10.564 13.816 -11.080 1.00 92.56 82 PHE A O 1
ATOM 666 N N . GLU A 1 83 ? 9.548 11.866 -10.593 1.00 91.56 83 GLU A N 1
ATOM 667 C CA . GLU A 1 83 ? 9.766 11.222 -11.886 1.00 91.56 83 GLU A CA 1
ATOM 668 C C . GLU A 1 83 ? 8.588 11.534 -12.814 1.00 91.56 83 GLU A C 1
ATOM 670 O O . GLU A 1 83 ? 7.418 11.384 -12.439 1.00 91.56 83 GLU A O 1
ATOM 675 N N . LEU A 1 84 ? 8.890 12.001 -14.025 1.00 93.62 84 LEU A N 1
ATOM 676 C CA . LEU A 1 84 ? 7.862 12.290 -15.016 1.00 93.62 84 LEU A CA 1
ATOM 677 C C . LEU A 1 84 ? 7.249 10.979 -15.529 1.00 93.62 84 LEU A C 1
ATOM 679 O O . LEU A 1 84 ? 7.961 10.002 -15.740 1.00 93.62 84 LEU A O 1
ATOM 683 N N . PRO A 1 85 ? 5.934 10.938 -15.801 1.00 95.00 85 PRO A N 1
ATOM 684 C CA . PRO A 1 85 ? 5.351 9.824 -16.534 1.00 95.00 85 PRO A CA 1
ATOM 685 C C . PRO A 1 85 ? 6.047 9.635 -17.885 1.00 95.00 85 PRO A C 1
ATOM 687 O O . PRO A 1 85 ? 6.287 10.612 -18.597 1.00 95.00 85 PRO A O 1
ATOM 690 N N . LYS A 1 86 ? 6.279 8.379 -18.279 1.00 93.50 86 LYS A N 1
ATOM 691 C CA . LYS A 1 86 ? 7.037 8.017 -19.490 1.00 93.50 86 LYS A CA 1
ATOM 692 C C . LYS A 1 86 ? 6.601 8.760 -20.755 1.00 93.50 86 LYS A C 1
ATOM 694 O O . LYS A 1 86 ? 7.431 9.176 -21.549 1.00 93.50 86 LYS A O 1
ATOM 699 N N . PHE A 1 87 ? 5.298 8.962 -20.953 1.00 94.62 87 PHE A N 1
ATOM 700 C CA . PHE A 1 87 ? 4.790 9.663 -22.138 1.00 94.62 87 PHE A CA 1
ATOM 701 C C . PHE A 1 87 ? 5.154 11.159 -22.164 1.00 94.62 87 PHE A C 1
ATOM 703 O O . PHE A 1 87 ? 5.315 11.718 -23.244 1.00 94.62 87 PHE A O 1
ATOM 710 N N . ILE A 1 88 ? 5.340 11.796 -21.001 1.00 94.19 88 ILE A N 1
ATOM 711 C CA . ILE A 1 88 ? 5.841 13.176 -20.886 1.00 94.19 88 ILE A CA 1
ATOM 712 C C . ILE A 1 88 ? 7.365 13.186 -20.989 1.00 94.19 88 ILE A C 1
ATOM 714 O O . ILE A 1 88 ? 7.926 14.043 -21.667 1.00 94.19 88 ILE A O 1
ATOM 718 N N . GLU A 1 89 ? 8.037 12.230 -20.353 1.00 93.50 89 GLU A N 1
ATOM 719 C CA . GLU A 1 89 ? 9.494 12.073 -20.413 1.00 93.50 89 GLU A CA 1
ATOM 720 C C . GLU A 1 89 ? 9.986 11.915 -21.861 1.00 93.50 89 GLU A C 1
ATOM 722 O O . GLU A 1 89 ? 10.885 12.636 -22.288 1.00 93.50 89 GLU A O 1
ATOM 727 N N . ASN A 1 90 ? 9.291 11.103 -22.666 1.00 92.50 90 ASN A N 1
ATOM 728 C CA . ASN A 1 90 ? 9.572 10.883 -24.090 1.00 92.50 90 ASN A CA 1
ATOM 729 C C . ASN A 1 90 ? 9.474 12.154 -24.957 1.00 92.50 90 ASN A C 1
ATOM 731 O O . ASN A 1 90 ? 9.944 12.173 -26.100 1.00 92.50 90 ASN A O 1
ATOM 735 N N . THR A 1 91 ? 8.886 13.244 -24.449 1.00 92.69 91 THR A N 1
ATOM 736 C CA . THR A 1 91 ? 8.933 14.533 -25.157 1.00 92.69 91 THR A CA 1
ATOM 737 C C . THR A 1 91 ? 10.346 15.126 -25.171 1.00 92.69 91 THR A C 1
ATOM 739 O O . THR A 1 91 ? 10.639 15.946 -26.041 1.00 92.69 91 THR A O 1
ATOM 742 N N . GLY A 1 92 ? 11.245 14.666 -24.291 1.00 90.44 92 GLY A N 1
ATOM 743 C CA . GLY A 1 92 ? 12.607 15.183 -24.120 1.00 90.44 92 GLY A CA 1
ATOM 744 C C . GLY A 1 92 ? 12.665 16.458 -23.273 1.00 90.44 92 GLY A C 1
ATOM 745 O O . GLY A 1 92 ? 13.714 17.087 -23.159 1.00 90.44 92 GLY A O 1
ATOM 746 N N . ILE A 1 93 ? 11.541 16.872 -22.672 1.00 90.56 93 ILE A N 1
ATOM 747 C CA . ILE A 1 93 ? 11.445 18.121 -21.902 1.00 90.56 93 ILE A CA 1
ATOM 748 C C . ILE A 1 93 ? 12.397 18.161 -20.702 1.00 90.56 93 ILE A C 1
ATOM 750 O O . ILE A 1 93 ? 12.888 19.234 -20.357 1.00 90.56 93 ILE A O 1
ATOM 754 N N . ALA A 1 94 ? 12.658 17.015 -20.068 1.00 89.94 94 ALA A N 1
ATOM 755 C CA . ALA A 1 94 ? 13.553 16.930 -18.917 1.00 89.94 94 ALA A CA 1
ATOM 756 C C . ALA A 1 94 ? 14.996 17.288 -19.301 1.00 89.94 94 ALA A C 1
ATOM 758 O O . ALA A 1 94 ? 15.631 18.094 -18.626 1.00 89.94 94 ALA A O 1
ATOM 759 N N . GLU A 1 95 ? 15.476 16.758 -20.426 1.00 87.69 95 GLU A N 1
ATOM 760 C CA . GLU A 1 95 ? 16.824 17.008 -20.944 1.00 87.69 95 GLU A CA 1
ATOM 761 C C . GLU A 1 95 ? 16.987 18.459 -21.401 1.00 87.69 95 GLU A C 1
ATOM 763 O O . GLU A 1 95 ? 17.969 19.108 -21.057 1.00 87.69 95 GLU A O 1
ATOM 768 N N . MET A 1 96 ? 15.987 19.009 -22.099 1.00 86.00 96 MET A N 1
ATOM 769 C CA . MET A 1 96 ? 16.027 20.400 -22.566 1.00 86.00 96 MET A CA 1
ATOM 770 C C . MET A 1 96 ? 15.941 21.424 -21.430 1.00 86.00 96 MET A C 1
ATOM 772 O O . MET A 1 96 ? 16.413 22.545 -21.579 1.00 86.00 96 MET A O 1
ATOM 776 N N . ARG A 1 97 ? 15.309 21.082 -20.300 1.00 85.31 97 ARG A N 1
ATOM 777 C CA . ARG A 1 97 ? 15.196 21.984 -19.142 1.00 85.31 97 ARG A CA 1
ATOM 778 C C . ARG A 1 97 ? 16.346 21.865 -18.154 1.00 85.31 97 ARG A C 1
ATOM 780 O O . ARG A 1 97 ? 16.565 22.823 -17.412 1.00 85.31 97 ARG A O 1
ATOM 787 N N . ASN A 1 98 ? 17.053 20.737 -18.130 1.00 77.88 98 ASN A N 1
ATOM 788 C CA . ASN A 1 98 ? 18.258 20.552 -17.325 1.00 77.88 98 ASN A CA 1
ATOM 789 C C . ASN A 1 98 ? 19.409 21.377 -17.916 1.00 77.88 98 ASN A C 1
ATOM 791 O O . ASN A 1 98 ? 20.335 20.863 -18.535 1.00 77.88 98 ASN A O 1
ATOM 795 N N . HIS A 1 99 ? 19.330 22.690 -17.728 1.00 69.31 99 HIS A N 1
ATOM 796 C CA . HIS A 1 99 ? 20.433 23.602 -17.959 1.00 69.31 99 HIS A CA 1
ATOM 797 C C . HIS A 1 99 ? 21.165 23.846 -16.645 1.00 69.31 99 HIS A C 1
ATOM 799 O O . HIS A 1 99 ? 20.546 24.181 -15.632 1.00 69.31 99 HIS A O 1
ATOM 805 N N . ASP A 1 100 ? 22.489 23.713 -16.685 1.00 75.44 100 ASP A N 1
ATOM 806 C CA . ASP A 1 100 ? 23.357 24.088 -15.575 1.00 75.44 100 ASP A CA 1
ATOM 807 C C . ASP A 1 100 ? 23.107 25.544 -15.151 1.00 75.44 100 ASP A C 1
ATOM 809 O O . ASP A 1 100 ? 22.801 26.399 -15.997 1.00 75.44 100 ASP A O 1
ATOM 813 N N . PRO A 1 101 ? 23.250 25.863 -13.852 1.00 79.12 101 PRO A N 1
ATOM 814 C CA . PRO A 1 101 ? 23.053 27.218 -13.363 1.00 79.12 101 PRO A CA 1
ATOM 815 C C . PRO A 1 101 ? 23.978 28.198 -14.097 1.00 79.12 101 PRO A C 1
ATOM 817 O O . PRO A 1 101 ? 25.205 28.132 -14.018 1.00 79.12 101 PRO A O 1
ATOM 820 N N . GLU A 1 102 ? 23.374 29.136 -14.827 1.00 82.44 102 GLU A N 1
ATOM 821 C CA . GLU A 1 102 ? 24.102 30.157 -15.574 1.00 82.44 102 GLU A CA 1
ATOM 822 C C . GLU A 1 102 ? 24.744 31.188 -14.630 1.00 82.44 102 GLU A C 1
ATOM 824 O O . GLU A 1 102 ? 24.177 31.576 -13.609 1.00 82.44 102 GLU A O 1
ATOM 829 N N . SER A 1 103 ? 25.929 31.693 -14.989 1.00 89.50 103 SER A N 1
ATOM 830 C CA . SER A 1 103 ? 26.604 32.749 -14.220 1.00 89.50 103 SER A CA 1
ATOM 831 C C . SER A 1 103 ? 25.732 34.008 -14.083 1.00 89.50 103 SER A C 1
ATOM 833 O O . SER A 1 103 ? 25.098 34.442 -15.048 1.00 89.50 103 SER A O 1
ATOM 835 N N . LEU A 1 104 ? 25.789 34.675 -12.921 1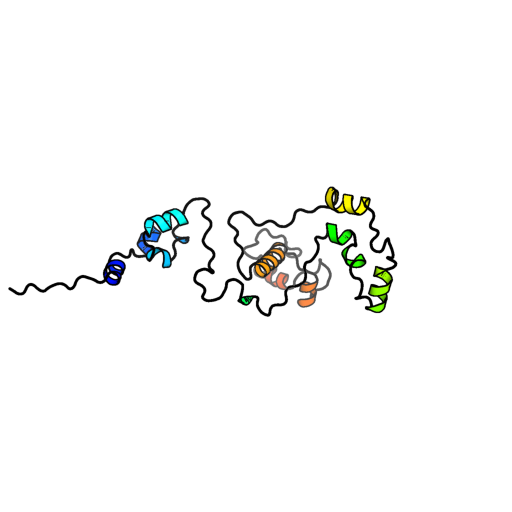.00 88.56 104 LEU A N 1
ATOM 836 C CA . LEU A 1 104 ? 25.053 35.920 -12.636 1.00 88.56 104 LEU A CA 1
ATOM 837 C C . LEU A 1 104 ? 25.262 37.013 -13.699 1.00 88.56 104 LEU A C 1
ATOM 839 O O . LEU A 1 104 ? 24.329 37.741 -14.034 1.00 88.56 104 LEU A O 1
ATOM 843 N N . LYS A 1 105 ? 26.465 37.100 -14.289 1.00 90.00 105 LYS A N 1
ATOM 844 C CA . LYS A 1 105 ? 26.758 38.047 -15.382 1.00 90.00 105 LYS A CA 1
ATOM 845 C C . LYS A 1 105 ? 25.986 37.720 -16.666 1.00 90.00 105 LYS A C 1
ATOM 847 O O . LYS A 1 105 ? 25.605 38.631 -17.397 1.00 90.00 105 LYS A O 1
ATOM 852 N N . LYS A 1 106 ? 25.766 36.432 -16.955 1.00 86.31 106 LYS A N 1
ATOM 853 C CA . LYS A 1 106 ? 24.990 35.968 -18.115 1.00 86.31 106 LYS A CA 1
ATOM 854 C C . LYS A 1 106 ? 23.504 36.265 -17.908 1.00 86.31 106 LYS A C 1
ATOM 856 O O . LYS A 1 106 ? 22.903 36.886 -18.775 1.00 86.31 106 LYS A O 1
ATOM 861 N N . LEU A 1 107 ? 22.975 35.969 -16.718 1.00 88.56 107 LEU A N 1
ATOM 862 C CA . LEU A 1 107 ? 21.595 36.288 -16.328 1.00 88.56 107 LEU A CA 1
ATOM 863 C C . LEU A 1 107 ? 21.275 37.790 -16.447 1.00 88.56 107 LEU A C 1
ATOM 865 O O . LEU A 1 107 ? 20.225 38.157 -16.968 1.00 88.56 107 LEU A O 1
ATOM 869 N N . GLN A 1 108 ? 22.184 38.678 -16.019 1.00 89.50 108 GLN A N 1
ATOM 870 C CA . GLN A 1 108 ? 21.992 40.132 -16.147 1.00 89.50 108 GLN A CA 1
ATOM 871 C C . GLN A 1 108 ? 21.947 40.610 -17.605 1.00 89.50 108 GLN A C 1
ATOM 873 O O . GLN A 1 108 ? 21.171 41.512 -17.920 1.00 89.50 108 GLN A O 1
ATOM 878 N N . ARG A 1 109 ? 22.748 40.007 -18.494 1.00 89.81 109 ARG A N 1
ATOM 879 C CA . ARG A 1 109 ? 22.743 40.323 -19.930 1.00 89.81 109 ARG A CA 1
ATOM 880 C C . ARG A 1 109 ? 21.482 39.794 -20.614 1.00 89.81 109 ARG A C 1
ATOM 882 O O . ARG A 1 109 ? 20.829 40.550 -21.326 1.00 89.81 109 ARG A O 1
ATOM 889 N N . ASP A 1 110 ? 21.113 38.543 -20.340 1.00 86.56 110 ASP A N 1
ATOM 890 C CA . ASP A 1 110 ? 19.930 37.894 -20.918 1.00 86.56 110 ASP A CA 1
ATOM 891 C C . ASP A 1 110 ? 18.622 38.579 -20.477 1.00 86.56 110 ASP A C 1
ATOM 893 O O . ASP A 1 110 ? 17.638 38.556 -21.211 1.00 86.56 110 ASP A O 1
ATOM 897 N N . ARG A 1 111 ? 18.614 39.264 -19.321 1.00 87.62 111 ARG A N 1
ATOM 898 C CA . ARG A 1 111 ? 17.487 40.109 -18.885 1.00 87.62 111 ARG A CA 1
ATOM 899 C C . ARG A 1 111 ? 17.256 41.318 -19.797 1.00 87.62 111 ARG A C 1
ATOM 901 O O . ARG A 1 111 ? 16.119 41.751 -19.945 1.00 87.62 111 ARG A O 1
ATOM 908 N N . VAL A 1 112 ? 18.323 41.895 -20.352 1.00 90.38 112 VAL A N 1
ATOM 909 C CA . VAL A 1 112 ? 18.252 43.083 -21.223 1.00 90.38 112 VAL A CA 1
ATOM 910 C C . VAL A 1 112 ? 18.083 42.677 -22.688 1.00 90.38 112 VAL A C 1
ATOM 912 O O . VAL A 1 112 ? 17.387 43.356 -23.436 1.00 90.38 112 VAL A O 1
ATOM 915 N N . GLN A 1 113 ? 18.699 41.566 -23.097 1.00 87.69 113 GLN A N 1
ATOM 916 C CA . GLN A 1 113 ? 18.610 41.018 -24.450 1.00 87.69 113 GLN A CA 1
ATOM 917 C C . GLN A 1 113 ? 18.326 39.511 -24.386 1.00 87.69 113 GLN A C 1
ATOM 919 O O . GLN A 1 113 ? 19.265 38.708 -24.368 1.00 87.69 113 GLN A O 1
ATOM 924 N N . PRO A 1 114 ? 17.045 39.107 -24.327 1.00 86.38 114 PRO A N 1
ATOM 925 C CA . PRO A 1 114 ? 16.685 37.705 -24.203 1.00 86.38 114 PRO A CA 1
ATOM 926 C C . PRO A 1 114 ? 16.977 36.940 -25.495 1.00 86.38 114 PRO A C 1
ATOM 928 O O . PRO A 1 114 ? 16.631 37.369 -26.596 1.00 86.38 114 PRO A O 1
ATOM 931 N N . LYS A 1 115 ? 17.575 35.755 -25.352 1.00 82.62 115 LYS A N 1
ATOM 932 C CA . LYS A 1 115 ? 17.688 34.786 -26.445 1.00 82.62 115 LYS A CA 1
ATOM 933 C C . LYS A 1 115 ? 16.389 33.991 -26.531 1.00 82.62 115 LYS A C 1
ATOM 935 O O . LYS A 1 115 ? 16.116 33.152 -25.672 1.00 82.62 115 LYS A O 1
ATOM 940 N N . MET A 1 116 ? 15.585 34.281 -27.548 1.00 82.69 116 MET A N 1
ATOM 941 C CA . MET A 1 116 ? 14.346 33.550 -27.825 1.00 82.69 116 MET A CA 1
ATOM 942 C C . MET A 1 116 ? 14.653 32.118 -28.297 1.00 82.69 116 MET A C 1
ATOM 944 O O . MET A 1 116 ? 15.733 31.859 -28.823 1.00 82.69 116 MET A O 1
ATOM 948 N N . GLY A 1 117 ? 13.713 31.188 -28.096 1.00 79.94 117 GLY A N 1
ATOM 949 C CA . GLY A 1 117 ? 13.830 29.812 -28.604 1.00 79.94 117 GLY A CA 1
ATOM 950 C C . GLY A 1 117 ? 14.724 28.866 -27.790 1.00 79.94 117 GLY A C 1
ATOM 951 O O . GLY A 1 117 ? 15.143 27.841 -28.308 1.00 79.94 117 GLY A O 1
ATOM 952 N N . ARG A 1 118 ? 15.023 29.167 -26.515 1.00 76.69 118 ARG A N 1
ATOM 953 C CA . ARG A 1 118 ? 15.790 28.254 -25.632 1.00 76.69 118 ARG A CA 1
ATOM 954 C C . ARG A 1 118 ? 15.137 26.876 -25.442 1.00 76.69 118 ARG A C 1
ATOM 956 O O . ARG A 1 118 ? 15.837 25.905 -25.201 1.00 76.69 118 ARG A O 1
ATOM 963 N N . LEU A 1 119 ? 13.810 26.815 -25.523 1.00 79.00 119 LEU A N 1
ATOM 964 C CA . LEU A 1 119 ? 12.995 25.609 -25.385 1.00 79.00 119 LEU A CA 1
ATOM 965 C C . LEU A 1 119 ? 12.038 25.558 -26.574 1.00 79.00 119 LEU A C 1
ATOM 967 O O . LEU A 1 119 ? 10.887 25.976 -26.455 1.00 79.00 119 LEU A O 1
ATOM 971 N N . ASP A 1 120 ? 12.546 25.123 -27.722 1.00 83.50 120 ASP A N 1
ATOM 972 C CA . ASP A 1 120 ? 11.729 24.919 -28.914 1.00 83.50 120 ASP A CA 1
ATOM 973 C C . ASP A 1 120 ? 11.351 23.441 -29.023 1.00 83.50 120 ASP A C 1
ATOM 975 O O . ASP A 1 120 ? 12.197 22.575 -29.248 1.00 83.50 120 ASP A O 1
ATOM 979 N N . ILE A 1 121 ? 10.079 23.146 -28.768 1.00 86.81 121 ILE A N 1
ATOM 980 C CA . ILE A 1 121 ? 9.533 21.790 -28.787 1.00 86.81 121 ILE A CA 1
ATOM 981 C C . ILE A 1 121 ? 8.403 21.782 -29.789 1.00 86.81 121 ILE A C 1
ATOM 983 O O . ILE A 1 121 ? 7.482 22.591 -29.687 1.00 86.81 121 ILE A O 1
ATOM 987 N N . ASP A 1 122 ? 8.452 20.825 -30.709 1.00 91.44 122 ASP A N 1
ATOM 988 C CA . ASP A 1 122 ? 7.394 20.640 -31.687 1.00 91.44 122 ASP A CA 1
ATOM 989 C C . ASP A 1 122 ? 6.039 20.429 -30.990 1.00 91.44 122 ASP A C 1
ATOM 991 O O . ASP A 1 122 ? 5.842 19.495 -30.200 1.00 91.44 122 ASP A O 1
ATOM 995 N N . TYR A 1 123 ? 5.089 21.307 -31.310 1.00 92.50 123 TYR A N 1
ATOM 996 C CA . TYR A 1 123 ? 3.717 21.239 -30.824 1.00 92.50 123 TYR A CA 1
ATOM 997 C C . TYR A 1 123 ? 3.062 19.901 -31.157 1.00 92.50 123 TYR A C 1
ATOM 999 O O . TYR A 1 123 ? 2.304 19.380 -30.336 1.00 92.50 123 TYR A O 1
ATOM 1007 N N . GLN A 1 124 ? 3.379 19.308 -32.312 1.00 94.50 124 GLN A N 1
ATOM 1008 C CA . GLN A 1 124 ? 2.819 18.018 -32.697 1.00 94.50 124 GLN A CA 1
ATOM 1009 C C . GLN A 1 124 ? 3.288 16.902 -31.758 1.00 94.50 124 GLN A C 1
ATOM 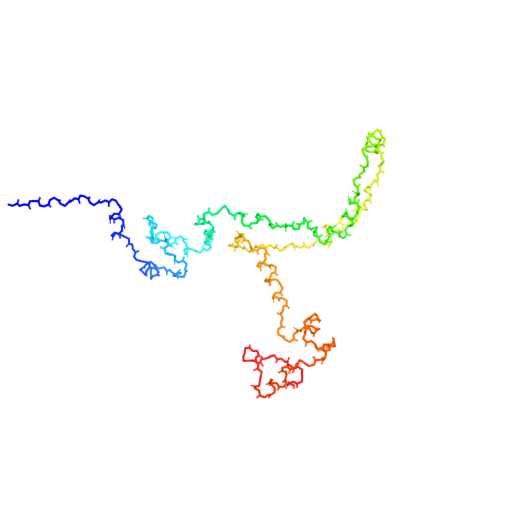1011 O O . GLN A 1 124 ? 2.499 16.035 -31.379 1.00 94.50 124 GLN A O 1
ATOM 1016 N N . LYS A 1 125 ? 4.547 16.956 -31.308 1.00 93.88 125 LYS A N 1
ATOM 1017 C CA . LYS A 1 125 ? 5.106 16.005 -30.338 1.00 93.88 125 LYS A CA 1
ATOM 1018 C C . LYS A 1 125 ? 4.400 16.106 -28.985 1.00 93.88 125 LYS A C 1
ATOM 1020 O O . LYS A 1 125 ? 4.099 15.083 -28.372 1.00 93.88 125 LYS A O 1
ATOM 1025 N N . LEU A 1 126 ? 4.108 17.326 -28.527 1.00 93.81 126 LEU A N 1
ATOM 1026 C CA . LEU A 1 126 ? 3.351 17.549 -27.292 1.00 93.81 126 LEU A CA 1
ATOM 1027 C C . LEU A 1 126 ? 1.910 17.055 -27.424 1.00 93.81 126 LEU A C 1
ATOM 1029 O O . LEU A 1 126 ? 1.419 16.354 -26.541 1.00 93.81 126 LEU A O 1
ATOM 1033 N N . HIS A 1 127 ? 1.250 17.372 -28.536 1.00 95.81 127 HIS A N 1
ATOM 1034 C CA . HIS A 1 127 ? -0.091 16.881 -28.824 1.00 95.81 127 HIS A CA 1
ATOM 1035 C C . HIS A 1 127 ? -0.131 15.345 -28.789 1.00 95.81 127 HIS A C 1
ATOM 1037 O O . HIS A 1 127 ? -0.909 14.746 -28.048 1.00 95.81 127 HIS A O 1
ATOM 1043 N N . ASP A 1 128 ? 0.762 14.682 -29.517 1.00 96.19 128 ASP A N 1
ATOM 1044 C CA . ASP A 1 128 ? 0.780 13.223 -29.591 1.00 96.19 128 ASP A CA 1
ATOM 1045 C C . ASP A 1 128 ? 1.109 12.572 -28.236 1.00 96.19 128 ASP A C 1
ATOM 1047 O O . ASP A 1 128 ? 0.526 11.540 -27.892 1.00 96.19 128 ASP A O 1
ATOM 1051 N N . ALA A 1 129 ? 1.952 13.198 -27.409 1.00 95.75 129 ALA A N 1
ATOM 1052 C CA . ALA A 1 129 ? 2.235 12.722 -26.055 1.00 95.75 129 ALA A CA 1
ATOM 1053 C C . ALA A 1 129 ? 0.979 12.662 -25.165 1.00 95.75 129 ALA A C 1
ATOM 1055 O O . ALA A 1 129 ? 0.773 11.669 -24.464 1.00 95.75 129 ALA A O 1
ATOM 1056 N N . PHE A 1 130 ? 0.127 13.692 -25.207 1.00 95.25 130 PHE A N 1
ATOM 1057 C CA . PHE A 1 130 ? -1.076 13.767 -24.371 1.00 95.25 130 PHE A CA 1
ATOM 1058 C C . PHE A 1 130 ? -2.301 13.076 -24.974 1.00 95.25 130 PHE A C 1
ATOM 1060 O O . PHE A 1 130 ? -3.148 12.615 -24.216 1.00 95.25 130 PHE A O 1
ATOM 1067 N N . PHE A 1 131 ? -2.410 12.982 -26.300 1.00 95.38 131 PHE A N 1
ATOM 1068 C CA . PHE A 1 131 ? -3.605 12.436 -26.953 1.00 95.38 131 PHE A CA 1
ATOM 1069 C C . PHE A 1 131 ? -3.420 11.018 -27.506 1.00 95.38 131 PHE A C 1
ATOM 1071 O O . PHE A 1 131 ? -4.383 10.255 -27.532 1.00 95.38 131 PHE A O 1
ATOM 1078 N N . LYS A 1 132 ? -2.206 10.631 -27.926 1.00 95.12 132 LYS A N 1
ATOM 1079 C CA . LYS A 1 132 ? -1.932 9.291 -28.483 1.00 95.12 132 LYS A CA 1
ATOM 1080 C C . LYS A 1 132 ? -1.220 8.375 -27.492 1.00 95.12 132 LYS A C 1
ATOM 1082 O O . LYS A 1 132 ? -1.540 7.193 -27.415 1.00 95.12 132 LYS A O 1
ATOM 1087 N N . HIS A 1 133 ? -0.253 8.902 -26.741 1.00 95.44 133 HIS A N 1
ATOM 1088 C CA . HIS A 1 133 ? 0.628 8.097 -25.883 1.00 95.44 133 HIS A CA 1
ATOM 1089 C C . HIS A 1 133 ? 0.271 8.138 -24.392 1.00 95.44 133 HIS A C 1
ATOM 1091 O O . HIS A 1 133 ? 0.993 7.567 -23.573 1.00 95.44 133 HIS A O 1
ATOM 1097 N N . GLN A 1 134 ? -0.834 8.787 -24.021 1.00 95.25 134 GLN A N 1
ATOM 1098 C CA . GLN A 1 134 ? -1.245 8.904 -22.628 1.00 95.25 134 GLN A CA 1
ATOM 1099 C C . GLN A 1 134 ? -1.542 7.532 -22.013 1.00 95.25 134 GLN A C 1
ATOM 1101 O O . GLN A 1 134 ? -2.372 6.764 -22.496 1.00 95.25 134 GLN A O 1
ATOM 1106 N N . THR A 1 135 ? -0.899 7.249 -20.882 1.00 93.69 135 THR A N 1
ATOM 1107 C CA . THR A 1 135 ? -1.127 6.027 -20.103 1.00 93.69 135 THR A CA 1
ATOM 1108 C C . THR A 1 135 ? -1.846 6.349 -18.802 1.00 93.69 135 THR A C 1
ATOM 1110 O O . THR A 1 135 ? -1.451 7.273 -18.086 1.00 93.69 135 THR A O 1
ATOM 1113 N N . ARG A 1 136 ? -2.862 5.556 -18.447 1.00 92.44 136 ARG A N 1
ATOM 1114 C CA . ARG A 1 136 ? -3.574 5.713 -17.175 1.00 92.44 136 ARG A CA 1
ATOM 1115 C C . ARG A 1 136 ? -2.634 5.400 -15.998 1.00 92.44 136 ARG A C 1
ATOM 1117 O O . ARG A 1 136 ? -2.047 4.316 -15.983 1.00 92.44 136 ARG A O 1
ATOM 1124 N N . PRO A 1 137 ? -2.499 6.298 -15.004 1.00 90.81 137 PRO A N 1
ATOM 1125 C CA . PRO A 1 137 ? -1.692 6.019 -13.825 1.00 90.81 137 PRO A CA 1
ATOM 1126 C C . PRO A 1 137 ? -2.342 4.937 -12.958 1.00 90.81 137 PRO A C 1
ATOM 1128 O O . PRO A 1 137 ? -3.548 4.677 -13.039 1.00 90.81 137 PRO A O 1
ATOM 1131 N N . ARG A 1 138 ? -1.542 4.329 -12.078 1.00 86.38 138 ARG A N 1
ATOM 1132 C CA . ARG A 1 138 ? -2.061 3.414 -11.060 1.00 86.38 138 ARG A CA 1
ATOM 1133 C C . ARG A 1 138 ? -2.934 4.201 -10.082 1.00 86.38 138 ARG A C 1
ATOM 1135 O O . ARG A 1 138 ? -2.441 5.084 -9.386 1.00 86.38 138 ARG A O 1
ATOM 1142 N N . MET A 1 139 ? -4.213 3.853 -10.031 1.00 89.81 139 MET A N 1
ATOM 1143 C CA . MET A 1 139 ? -5.174 4.412 -9.083 1.00 89.81 139 MET A CA 1
ATOM 1144 C C . MET A 1 139 ? -5.326 3.472 -7.889 1.00 89.81 139 MET A C 1
ATOM 1146 O O . MET A 1 139 ? -5.133 2.265 -8.026 1.00 89.81 139 MET A O 1
ATOM 1150 N N . LEU A 1 140 ? -5.681 4.029 -6.734 1.00 90.44 140 LEU A N 1
ATOM 1151 C CA . LEU A 1 140 ? -6.057 3.239 -5.565 1.00 90.44 140 LEU A CA 1
ATOM 1152 C C . LEU A 1 140 ? -7.535 2.853 -5.649 1.00 90.44 140 LEU A C 1
ATOM 1154 O O . LEU A 1 140 ? -8.350 3.606 -6.192 1.00 90.44 140 LEU A O 1
ATOM 1158 N N . ALA A 1 141 ? -7.868 1.677 -5.127 1.00 92.44 141 ALA A N 1
ATOM 1159 C CA . ALA A 1 141 ? -9.248 1.212 -5.061 1.00 92.44 141 ALA A CA 1
ATOM 1160 C C . ALA A 1 141 ? -10.025 1.906 -3.927 1.00 92.44 141 ALA A C 1
ATOM 1162 O O . ALA A 1 141 ? -9.455 2.529 -3.029 1.00 92.44 141 ALA A O 1
ATOM 1163 N N . TYR A 1 142 ? -11.353 1.788 -3.948 1.00 94.81 142 TYR A N 1
ATOM 1164 C CA . TYR A 1 142 ? -12.179 2.276 -2.846 1.00 94.81 142 TYR A CA 1
ATOM 1165 C C . TYR A 1 142 ? -11.811 1.576 -1.528 1.00 94.81 142 TYR A C 1
ATOM 1167 O O . TYR A 1 142 ? -11.623 0.362 -1.492 1.00 94.81 142 TYR A O 1
ATOM 1175 N N . GLY A 1 143 ? -11.720 2.348 -0.443 1.00 92.75 143 GLY A N 1
ATOM 1176 C CA . GLY A 1 143 ? -11.347 1.854 0.887 1.00 92.75 143 GLY A CA 1
ATOM 1177 C C . GLY A 1 143 ? -9.843 1.688 1.109 1.00 92.75 143 GLY A C 1
ATOM 1178 O O . GLY A 1 143 ? -9.415 1.455 2.239 1.00 92.75 143 GLY A O 1
ATOM 1179 N N . GLU A 1 144 ? -9.020 1.868 0.077 1.00 92.00 144 GLU A N 1
ATOM 1180 C CA . GLU A 1 144 ? -7.575 1.876 0.234 1.00 92.00 144 GLU A CA 1
ATOM 1181 C C . GLU A 1 144 ? -7.088 3.217 0.790 1.00 92.00 144 GLU A C 1
ATOM 1183 O O . GLU A 1 144 ? -7.124 4.249 0.124 1.00 92.00 144 GLU A O 1
ATOM 1188 N N . LEU A 1 145 ? -6.556 3.188 2.010 1.00 91.88 145 LEU A N 1
ATOM 1189 C CA . LEU A 1 145 ? -6.045 4.372 2.694 1.00 91.88 145 LEU A CA 1
ATOM 1190 C C . LEU A 1 145 ? -4.524 4.430 2.646 1.00 91.88 145 LEU A C 1
ATOM 1192 O O . LEU A 1 145 ? -3.834 3.418 2.785 1.00 91.88 145 LEU A O 1
ATOM 1196 N N . TYR A 1 146 ? -3.981 5.628 2.472 1.00 91.62 146 TYR A N 1
ATOM 1197 C CA . TYR A 1 146 ? -2.543 5.817 2.556 1.00 91.62 146 TYR A CA 1
ATOM 1198 C C . TYR A 1 146 ? -2.070 5.684 4.014 1.00 91.62 146 TYR A C 1
ATOM 1200 O O . TYR A 1 146 ? -2.653 6.246 4.945 1.00 91.62 146 TYR A O 1
ATOM 1208 N N . SER A 1 147 ? -0.994 4.930 4.210 1.00 90.38 147 SER A N 1
ATOM 1209 C CA . SER A 1 147 ? -0.296 4.785 5.484 1.00 90.38 147 SER A CA 1
ATOM 1210 C C . SER A 1 147 ? 1.187 5.055 5.280 1.00 90.38 147 SER A C 1
ATOM 1212 O O . SER A 1 147 ? 1.733 4.839 4.197 1.00 90.38 147 SER A O 1
ATOM 1214 N N . GLU A 1 148 ? 1.861 5.516 6.327 1.00 89.94 148 GLU A N 1
ATOM 1215 C CA . GLU A 1 148 ? 3.310 5.675 6.294 1.00 89.94 148 GLU A CA 1
ATOM 1216 C C . GLU A 1 148 ? 3.986 4.329 5.957 1.00 89.94 148 GLU A C 1
ATOM 1218 O O . GLU A 1 148 ? 3.657 3.304 6.552 1.00 89.94 148 GLU A O 1
ATOM 1223 N N . GLY A 1 149 ? 4.888 4.317 4.967 1.00 87.12 149 GLY A N 1
ATOM 1224 C CA . GLY A 1 149 ? 5.562 3.106 4.482 1.00 87.12 149 GLY A CA 1
ATOM 1225 C C . GLY A 1 149 ? 4.809 2.338 3.390 1.00 87.12 149 GLY A C 1
ATOM 1226 O O . GLY A 1 149 ? 5.363 1.389 2.830 1.00 87.12 149 GLY A O 1
ATOM 1227 N N . ARG A 1 150 ? 3.586 2.758 3.031 1.00 89.56 150 ARG A N 1
ATOM 1228 C CA . ARG A 1 150 ? 2.793 2.122 1.968 1.00 89.56 150 ARG A CA 1
ATOM 1229 C C . ARG A 1 150 ? 3.518 2.104 0.624 1.00 89.56 150 ARG A C 1
ATOM 1231 O O . ARG A 1 150 ? 3.401 1.128 -0.099 1.00 89.56 150 ARG A O 1
ATOM 1238 N N . GLU A 1 151 ? 4.303 3.127 0.302 1.00 86.75 151 GLU A N 1
ATOM 1239 C CA . GLU A 1 151 ? 5.055 3.191 -0.955 1.00 86.75 151 GLU A CA 1
ATOM 1240 C C . GLU A 1 151 ? 6.019 2.011 -1.149 1.00 86.75 151 GLU A C 1
ATOM 1242 O O . GLU A 1 151 ? 6.102 1.462 -2.245 1.00 86.75 151 GLU A O 1
ATOM 1247 N N . LYS A 1 152 ? 6.697 1.577 -0.078 1.00 86.00 152 LYS A N 1
ATOM 1248 C CA . LYS A 1 152 ? 7.633 0.446 -0.126 1.00 86.00 152 LYS A CA 1
ATOM 1249 C C . LYS A 1 152 ? 6.880 -0.872 -0.270 1.00 86.00 152 LYS A C 1
ATOM 1251 O O . LYS A 1 152 ? 7.284 -1.728 -1.049 1.00 86.00 152 LYS A O 1
ATOM 1256 N N . ALA A 1 153 ? 5.769 -1.011 0.454 1.00 86.38 153 ALA A N 1
ATOM 1257 C CA . ALA A 1 153 ? 4.897 -2.175 0.347 1.00 86.38 153 ALA A CA 1
ATOM 1258 C C . ALA A 1 153 ? 4.285 -2.292 -1.058 1.00 86.38 153 ALA A C 1
ATOM 1260 O O . ALA A 1 153 ? 4.258 -3.372 -1.635 1.00 86.38 153 ALA A O 1
ATOM 1261 N N . ASP A 1 154 ? 3.853 -1.175 -1.638 1.00 86.31 154 ASP A N 1
ATOM 1262 C CA . ASP A 1 154 ? 3.287 -1.124 -2.983 1.00 86.31 154 ASP A CA 1
ATOM 1263 C C . ASP A 1 154 ? 4.315 -1.504 -4.057 1.00 86.31 154 ASP A C 1
ATOM 1265 O O . ASP A 1 154 ? 3.975 -2.236 -4.988 1.00 86.31 154 ASP A O 1
ATOM 1269 N N . GLN A 1 155 ? 5.562 -1.044 -3.918 1.00 84.31 155 GLN A N 1
ATOM 1270 C CA . GLN A 1 155 ? 6.659 -1.428 -4.808 1.00 84.31 155 GLN A CA 1
ATOM 1271 C C . GLN A 1 155 ? 6.964 -2.926 -4.695 1.00 84.31 155 GLN A C 1
ATOM 1273 O O . GLN A 1 155 ? 6.988 -3.627 -5.703 1.00 84.31 155 GLN A O 1
ATOM 1278 N N . TYR A 1 156 ? 7.084 -3.436 -3.468 1.00 86.88 156 TYR A N 1
ATOM 1279 C CA . TYR A 1 156 ? 7.292 -4.859 -3.213 1.00 86.88 156 TYR A CA 1
ATOM 1280 C C . TYR A 1 156 ? 6.167 -5.727 -3.795 1.00 86.88 156 TYR A C 1
ATOM 1282 O O . TYR A 1 156 ? 6.430 -6.713 -4.479 1.00 86.88 156 TYR A O 1
ATOM 1290 N N . ASN A 1 157 ? 4.906 -5.335 -3.592 1.00 86.75 157 ASN A N 1
ATOM 1291 C CA . ASN A 1 157 ? 3.748 -6.049 -4.130 1.00 86.75 157 ASN A CA 1
ATOM 1292 C C . ASN A 1 157 ? 3.772 -6.110 -5.660 1.00 86.75 157 ASN A C 1
ATOM 1294 O O . ASN A 1 157 ? 3.418 -7.132 -6.244 1.00 86.75 157 ASN A O 1
ATOM 1298 N N . HIS A 1 158 ? 4.195 -5.028 -6.314 1.00 84.62 158 HIS A N 1
ATOM 1299 C CA . HIS A 1 158 ? 4.332 -4.979 -7.768 1.00 84.62 158 HIS A CA 1
ATOM 1300 C C . HIS A 1 158 ? 5.426 -5.922 -8.281 1.00 84.62 158 HIS A C 1
ATOM 1302 O O . HIS A 1 158 ? 5.224 -6.617 -9.279 1.00 84.62 158 HIS A O 1
ATOM 1308 N N . ASP A 1 159 ? 6.552 -5.998 -7.574 1.00 86.75 159 ASP A N 1
ATOM 1309 C CA . ASP A 1 159 ? 7.646 -6.905 -7.919 1.00 86.75 159 ASP A CA 1
ATOM 1310 C C . ASP A 1 159 ? 7.238 -8.369 -7.717 1.00 86.75 159 ASP A C 1
ATOM 1312 O O . ASP A 1 159 ? 7.395 -9.187 -8.626 1.00 86.75 159 ASP A O 1
ATOM 1316 N N . VAL A 1 160 ? 6.607 -8.694 -6.584 1.00 88.12 160 VAL A N 1
ATOM 1317 C CA . VAL A 1 160 ? 6.073 -10.037 -6.298 1.00 88.12 160 VAL A CA 1
ATOM 1318 C C . VAL A 1 160 ? 4.991 -10.434 -7.302 1.00 88.12 160 VAL A C 1
ATOM 1320 O O . VAL A 1 160 ? 4.953 -11.580 -7.751 1.00 88.12 160 VAL A O 1
ATOM 1323 N N . ALA A 1 161 ? 4.138 -9.499 -7.733 1.00 87.69 161 ALA A N 1
ATOM 1324 C CA . ALA A 1 161 ? 3.095 -9.778 -8.716 1.00 87.69 161 ALA A CA 1
ATOM 1325 C C . ALA A 1 161 ? 3.653 -10.252 -10.067 1.00 87.69 161 ALA A C 1
ATOM 1327 O O . ALA A 1 161 ? 2.962 -10.995 -10.769 1.00 87.69 161 ALA A O 1
ATOM 1328 N N . ARG A 1 162 ? 4.886 -9.868 -10.423 1.00 87.50 162 ARG A N 1
ATOM 1329 C CA . ARG A 1 162 ? 5.583 -10.319 -11.640 1.00 87.50 162 ARG A CA 1
ATOM 1330 C C . ARG A 1 162 ? 6.273 -11.671 -11.470 1.00 87.50 162 ARG A C 1
ATOM 1332 O O . ARG A 1 162 ? 6.511 -12.356 -12.463 1.00 87.50 162 ARG A O 1
ATOM 1339 N N . MET A 1 163 ? 6.583 -12.065 -10.238 1.00 91.12 163 MET A N 1
ATOM 1340 C CA . MET A 1 163 ? 7.223 -13.342 -9.941 1.00 91.12 163 MET A CA 1
ATOM 1341 C C . MET A 1 163 ? 6.212 -14.481 -10.117 1.00 91.12 163 MET A C 1
ATOM 1343 O O . MET A 1 163 ? 5.084 -14.442 -9.612 1.00 91.12 163 MET A O 1
ATOM 1347 N N . ARG A 1 164 ? 6.597 -15.504 -10.883 1.00 89.50 164 ARG A N 1
ATOM 1348 C CA . ARG A 1 164 ? 5.781 -16.696 -11.135 1.00 89.50 164 ARG A CA 1
ATOM 1349 C C . ARG A 1 164 ? 6.649 -17.949 -11.026 1.00 89.50 164 ARG A C 1
ATOM 1351 O O . ARG A 1 164 ? 7.776 -17.926 -11.523 1.00 89.50 164 ARG A O 1
ATOM 1358 N N . PRO A 1 165 ? 6.137 -19.034 -10.419 1.00 89.56 165 PRO A N 1
ATOM 1359 C CA . PRO A 1 165 ? 6.829 -20.318 -10.408 1.00 89.56 165 PRO A CA 1
ATOM 1360 C C . PRO A 1 165 ? 7.222 -20.748 -11.826 1.00 89.56 165 PRO A C 1
ATOM 1362 O O . PRO A 1 165 ? 6.466 -20.536 -12.773 1.00 89.56 165 PRO A O 1
ATOM 1365 N N . GLY A 1 166 ? 8.419 -21.316 -11.972 1.00 86.50 166 GLY A N 1
ATOM 1366 C CA . GLY A 1 166 ? 8.972 -21.749 -13.261 1.00 86.50 166 GLY A CA 1
ATOM 1367 C C . GLY A 1 166 ? 9.714 -20.664 -14.052 1.00 86.50 166 GLY A C 1
ATOM 1368 O O . GLY A 1 166 ? 10.497 -21.001 -14.934 1.00 86.50 166 GLY A O 1
ATOM 1369 N N . LYS A 1 167 ? 9.551 -19.374 -13.724 1.00 87.75 167 LYS A N 1
ATOM 1370 C CA . LYS A 1 167 ? 10.332 -18.285 -14.333 1.00 87.75 167 LYS A CA 1
ATOM 1371 C C . LYS A 1 167 ? 11.386 -17.771 -13.362 1.00 87.75 167 LYS A C 1
ATOM 1373 O O . LYS A 1 167 ? 11.063 -17.303 -12.275 1.00 87.75 167 LYS A O 1
ATOM 1378 N N . ILE A 1 168 ? 12.644 -17.818 -13.785 1.00 88.50 168 ILE A N 1
ATOM 1379 C CA . ILE A 1 168 ? 13.796 -17.349 -13.009 1.00 88.50 168 ILE A CA 1
ATOM 1380 C C . ILE A 1 168 ? 14.430 -16.194 -13.779 1.00 88.50 168 ILE A C 1
ATOM 1382 O O . ILE A 1 168 ? 14.765 -16.353 -14.955 1.00 88.50 168 ILE A O 1
ATOM 1386 N N . SER A 1 169 ? 14.573 -15.037 -13.129 1.00 89.56 169 SER A N 1
ATOM 1387 C CA . SER A 1 169 ? 15.221 -13.868 -13.726 1.00 89.56 16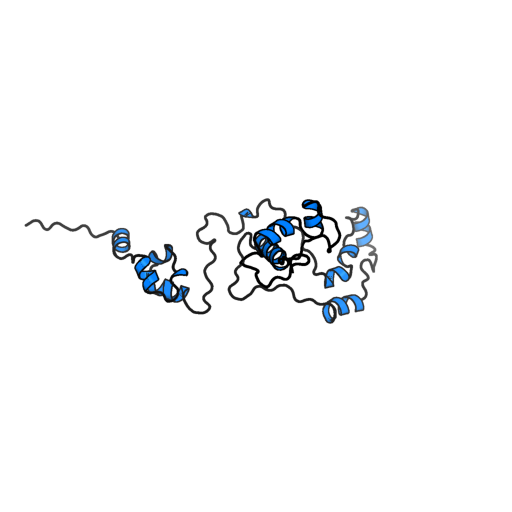9 SER A CA 1
ATOM 1388 C C . SER A 1 169 ? 16.710 -14.127 -13.965 1.00 89.56 169 SER A C 1
ATOM 1390 O O . SER A 1 169 ? 17.339 -14.893 -13.237 1.00 89.56 169 SER A O 1
ATOM 1392 N N . LEU A 1 170 ? 17.291 -13.449 -14.958 1.00 89.75 170 LEU A N 1
ATOM 1393 C CA . LEU A 1 170 ? 18.718 -13.567 -15.273 1.00 89.75 170 LEU A CA 1
ATOM 1394 C C . LEU A 1 170 ? 19.605 -13.266 -14.054 1.00 89.75 170 LEU A C 1
ATOM 1396 O O . LEU A 1 170 ? 20.514 -14.030 -13.749 1.00 89.75 170 LEU A O 1
ATOM 1400 N N . LEU A 1 171 ? 19.282 -12.205 -13.307 1.00 90.81 171 LEU A N 1
ATOM 1401 C CA . LEU A 1 171 ? 20.002 -11.844 -12.081 1.00 90.81 171 LEU A CA 1
ATOM 1402 C C . LEU A 1 171 ? 19.987 -12.972 -11.044 1.00 90.81 171 LEU A C 1
ATOM 1404 O O . LEU A 1 171 ? 21.006 -13.241 -10.416 1.00 90.81 171 LEU A O 1
ATOM 1408 N N . LEU A 1 172 ? 18.846 -13.647 -10.879 1.00 89.69 172 LEU A N 1
ATOM 1409 C CA . LEU A 1 172 ? 18.735 -14.759 -9.942 1.00 89.69 172 LEU A CA 1
ATOM 1410 C C . LEU A 1 172 ? 19.488 -15.997 -10.445 1.00 89.69 172 LEU A C 1
ATOM 1412 O O . LEU A 1 172 ? 20.131 -16.668 -9.646 1.00 89.69 172 LEU A O 1
ATOM 1416 N N . ARG A 1 173 ? 19.471 -16.276 -11.755 1.00 89.25 173 ARG A N 1
ATOM 1417 C CA . ARG A 1 173 ? 20.267 -17.366 -12.351 1.00 89.25 173 ARG A CA 1
ATOM 1418 C C . ARG A 1 173 ? 21.756 -17.170 -12.084 1.00 89.25 173 ARG A C 1
ATOM 1420 O O . ARG A 1 173 ? 22.396 -18.087 -11.580 1.00 89.25 173 ARG A O 1
ATOM 1427 N N . LEU A 1 174 ? 22.269 -15.965 -12.330 1.00 90.31 174 LEU A N 1
ATOM 1428 C CA . LEU A 1 174 ? 23.666 -15.618 -12.063 1.00 90.31 174 LEU A CA 1
ATOM 1429 C C . LEU A 1 174 ? 24.011 -15.734 -10.574 1.00 90.31 174 LEU A C 1
ATOM 1431 O O . LEU A 1 174 ? 25.032 -16.319 -10.230 1.00 90.31 174 LEU A O 1
ATOM 1435 N N . ALA A 1 175 ? 23.141 -15.243 -9.686 1.00 91.38 175 ALA A N 1
ATOM 1436 C CA . ALA A 1 175 ? 23.352 -15.335 -8.240 1.00 91.38 175 ALA A CA 1
ATOM 1437 C C . ALA A 1 175 ? 23.390 -16.786 -7.725 1.00 91.38 175 ALA A C 1
ATOM 1439 O O . ALA A 1 175 ? 24.103 -17.080 -6.770 1.00 91.38 175 ALA A O 1
ATOM 1440 N N . VAL A 1 176 ? 22.635 -17.689 -8.358 1.00 87.88 176 VAL A N 1
ATOM 1441 C CA . VAL A 1 176 ? 22.598 -19.125 -8.031 1.00 87.88 176 VAL A CA 1
ATOM 1442 C C . VAL A 1 176 ? 23.730 -19.903 -8.725 1.00 87.88 176 VAL A C 1
ATOM 1444 O O . VAL A 1 176 ? 23.978 -21.056 -8.385 1.00 87.88 176 VAL A O 1
ATOM 1447 N N . GLY A 1 177 ? 24.446 -19.291 -9.674 1.00 87.81 177 GLY A N 1
ATOM 1448 C CA . GLY A 1 177 ? 25.477 -19.964 -10.471 1.00 87.81 177 GLY A CA 1
ATOM 1449 C C . GLY A 1 177 ? 24.910 -20.866 -11.573 1.00 87.81 177 GLY A C 1
ATOM 1450 O O . GLY A 1 177 ? 25.566 -21.814 -11.998 1.00 87.81 177 GLY A O 1
ATOM 1451 N N . MET A 1 178 ? 23.682 -20.601 -12.028 1.00 87.19 178 MET A N 1
ATOM 1452 C CA . MET A 1 178 ? 23.088 -21.272 -13.186 1.00 87.19 178 MET A CA 1
ATOM 1453 C C . MET A 1 178 ? 23.596 -20.660 -14.496 1.00 87.19 178 MET A C 1
ATOM 1455 O O . MET A 1 178 ? 23.913 -19.472 -14.552 1.00 87.19 178 MET A O 1
ATOM 1459 N N . LEU A 1 179 ? 23.600 -21.453 -15.572 1.00 81.94 179 LEU A N 1
ATOM 1460 C CA . LEU A 1 179 ? 23.861 -20.935 -16.917 1.00 81.94 179 LEU A CA 1
ATOM 1461 C C . LEU A 1 179 ? 22.815 -19.878 -17.313 1.00 81.94 179 LEU A C 1
ATOM 1463 O O . LEU A 1 179 ? 21.646 -19.950 -16.921 1.00 81.94 179 LEU A O 1
ATOM 1467 N N . GLU A 1 180 ? 23.247 -18.911 -18.123 1.00 78.50 180 GLU A N 1
ATOM 1468 C CA . GLU A 1 180 ? 22.413 -17.796 -18.593 1.00 78.50 180 GLU A CA 1
ATOM 1469 C C . GLU A 1 180 ? 21.265 -18.248 -19.509 1.00 78.50 180 GLU A C 1
ATOM 1471 O O . GLU A 1 180 ? 20.270 -17.538 -19.650 1.00 78.50 180 GLU A O 1
ATOM 1476 N N . SER A 1 181 ? 21.371 -19.437 -20.109 1.00 77.94 181 SER A N 1
ATOM 1477 C CA . SER A 1 181 ? 20.344 -19.969 -20.999 1.00 77.94 181 SER A CA 1
ATOM 1478 C C . SER A 1 181 ? 19.054 -20.309 -20.246 1.00 77.94 181 SER A C 1
ATOM 1480 O O . SER A 1 181 ? 19.052 -20.945 -19.190 1.00 77.94 181 SER A O 1
ATOM 1482 N N . GLU A 1 182 ? 17.911 -19.924 -20.819 1.00 73.38 182 GLU A N 1
ATOM 1483 C CA . GLU A 1 182 ? 16.595 -20.227 -20.238 1.00 73.38 182 GLU A CA 1
ATOM 1484 C C . GLU A 1 182 ? 16.313 -21.731 -20.169 1.00 73.38 182 GLU A C 1
ATOM 1486 O O . GLU A 1 182 ? 15.580 -22.177 -19.285 1.00 73.38 182 GLU A O 1
ATOM 1491 N N . THR A 1 183 ? 16.947 -22.501 -21.054 1.00 73.44 183 THR A N 1
ATOM 1492 C CA . THR A 1 183 ? 16.881 -23.963 -21.110 1.00 73.44 183 THR A CA 1
ATOM 1493 C C . THR A 1 183 ? 17.670 -24.652 -20.000 1.00 73.44 183 THR A C 1
ATOM 1495 O O . THR A 1 183 ? 17.555 -25.866 -19.845 1.00 73.44 183 THR A O 1
ATOM 1498 N N . ALA A 1 184 ? 18.483 -23.917 -19.234 1.00 79.81 184 ALA A N 1
ATOM 1499 C CA . ALA A 1 184 ? 19.211 -24.483 -18.112 1.00 79.81 184 ALA A CA 1
ATOM 1500 C C . ALA A 1 184 ? 18.229 -24.922 -17.020 1.00 79.81 184 ALA A C 1
ATOM 1502 O O . ALA A 1 184 ? 17.526 -24.101 -16.417 1.00 79.81 184 ALA A O 1
ATOM 1503 N N . VAL A 1 185 ? 18.214 -26.233 -16.794 1.00 83.69 185 VAL A N 1
ATOM 1504 C CA . VAL A 1 185 ? 17.413 -26.954 -15.807 1.00 83.69 185 VAL A CA 1
ATOM 1505 C C . VAL A 1 185 ? 17.879 -26.550 -14.400 1.00 83.69 185 VAL A C 1
ATOM 1507 O O . VAL A 1 185 ? 19.070 -26.663 -14.098 1.00 83.69 185 VAL A O 1
ATOM 1510 N N . PRO A 1 186 ? 16.988 -26.039 -13.532 1.00 87.81 186 PRO A N 1
ATOM 1511 C CA . PRO A 1 186 ? 17.342 -25.735 -12.150 1.00 87.81 186 PRO A CA 1
ATOM 1512 C C . PRO A 1 186 ? 17.880 -26.933 -11.353 1.00 87.81 186 PRO A C 1
ATOM 1514 O O . PRO A 1 186 ? 17.407 -28.054 -11.541 1.00 87.81 186 PRO A O 1
ATOM 1517 N N . PRO A 1 187 ? 18.796 -26.714 -10.390 1.00 87.62 187 PRO A N 1
ATOM 1518 C CA . PRO A 1 187 ? 19.468 -27.800 -9.670 1.00 87.62 187 PRO A CA 1
ATOM 1519 C C . PRO A 1 187 ? 18.520 -28.636 -8.802 1.00 87.62 187 PRO A C 1
ATOM 1521 O O . PRO A 1 187 ? 18.774 -29.810 -8.565 1.00 87.62 187 PRO A O 1
ATOM 1524 N N . TRP A 1 188 ? 17.405 -28.060 -8.350 1.00 88.44 188 TRP A N 1
ATOM 1525 C CA . TRP A 1 188 ? 16.404 -28.763 -7.543 1.00 88.44 188 TRP A CA 1
ATOM 1526 C C . TRP A 1 188 ? 15.525 -29.728 -8.347 1.00 88.44 188 TRP A C 1
ATOM 1528 O O . TRP A 1 188 ? 14.706 -30.423 -7.753 1.00 88.44 188 TRP A O 1
ATOM 1538 N N . ILE A 1 189 ? 15.667 -29.793 -9.675 1.00 89.25 189 ILE A N 1
ATOM 1539 C CA . ILE A 1 189 ? 14.899 -30.745 -10.487 1.00 89.25 189 ILE A CA 1
ATOM 1540 C C . ILE A 1 189 ? 15.260 -32.192 -10.143 1.00 89.25 189 ILE A C 1
ATOM 1542 O O . ILE A 1 189 ? 14.363 -33.027 -10.105 1.00 89.25 189 ILE A O 1
ATOM 1546 N N . THR A 1 190 ? 16.512 -32.484 -9.776 1.00 89.19 190 THR A N 1
ATOM 1547 C CA . THR A 1 190 ? 16.915 -33.822 -9.302 1.00 89.19 190 THR A CA 1
ATOM 1548 C C . THR A 1 190 ? 16.110 -34.251 -8.076 1.00 89.19 190 THR A C 1
ATOM 1550 O O . THR A 1 190 ? 15.536 -35.334 -8.053 1.00 89.19 190 THR A O 1
ATOM 1553 N N . VAL A 1 191 ?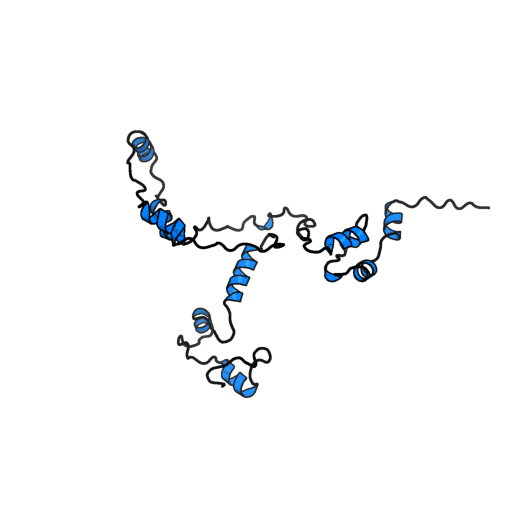 15.964 -33.352 -7.103 1.00 91.00 191 VAL A N 1
ATOM 1554 C CA . VAL A 1 191 ? 15.160 -33.575 -5.894 1.00 91.00 191 VAL A CA 1
ATOM 1555 C C . VAL A 1 191 ? 13.669 -33.705 -6.229 1.00 91.00 191 VAL A C 1
ATOM 1557 O O . VAL A 1 191 ? 12.963 -34.496 -5.609 1.00 91.00 191 VAL A O 1
ATOM 1560 N N . MET A 1 192 ? 13.174 -32.968 -7.228 1.00 91.94 192 MET A N 1
ATOM 1561 C CA . MET A 1 192 ? 11.782 -33.084 -7.683 1.00 91.94 192 MET A CA 1
ATOM 1562 C C . MET A 1 192 ? 11.490 -34.399 -8.418 1.00 91.94 192 MET A C 1
ATOM 1564 O O . MET A 1 192 ? 10.344 -34.837 -8.395 1.00 91.94 192 MET A O 1
ATOM 1568 N N . HIS A 1 193 ? 12.480 -35.056 -9.030 1.00 89.31 193 HIS A N 1
ATOM 1569 C CA . HIS A 1 193 ? 12.300 -36.417 -9.552 1.00 89.31 193 HIS A CA 1
ATOM 1570 C C . HIS A 1 193 ? 12.099 -37.439 -8.429 1.00 89.31 193 HIS A C 1
ATOM 1572 O O . HIS A 1 193 ? 11.301 -38.359 -8.582 1.00 89.31 193 HIS A O 1
ATOM 1578 N N . GLU A 1 194 ? 12.800 -37.274 -7.306 1.00 91.75 194 GLU A N 1
ATOM 1579 C CA . GLU A 1 194 ? 12.723 -38.197 -6.168 1.00 91.75 194 GLU A CA 1
ATOM 1580 C C . GLU A 1 194 ? 11.467 -37.974 -5.318 1.00 91.75 194 GLU A C 1
ATOM 1582 O O . GLU A 1 194 ? 10.781 -38.925 -4.948 1.00 91.75 194 GLU A O 1
ATOM 1587 N N . LEU A 1 195 ? 11.159 -36.712 -5.002 1.00 91.25 195 LEU A N 1
ATOM 1588 C CA . LEU A 1 195 ? 10.056 -36.342 -4.108 1.00 91.25 195 LEU A CA 1
ATOM 1589 C C . LEU A 1 195 ? 8.749 -36.024 -4.844 1.00 91.25 195 LEU A C 1
ATOM 1591 O O . LEU A 1 195 ? 7.686 -35.979 -4.223 1.00 91.25 195 LEU A O 1
ATOM 1595 N N . GLY A 1 196 ? 8.814 -35.788 -6.152 1.00 88.94 196 GLY A N 1
ATOM 1596 C CA . GLY A 1 196 ? 7.703 -35.286 -6.951 1.00 88.94 196 GLY A CA 1
ATOM 1597 C C . GLY A 1 196 ? 7.583 -33.757 -6.945 1.00 88.94 196 GLY A C 1
ATOM 1598 O O . GLY A 1 196 ? 8.382 -33.016 -6.363 1.00 88.94 196 GLY A O 1
ATOM 1599 N N . LYS A 1 197 ? 6.554 -33.262 -7.640 1.00 89.94 197 LYS A N 1
ATOM 1600 C CA . LYS A 1 197 ? 6.284 -31.825 -7.786 1.00 89.94 197 LYS A CA 1
ATOM 1601 C C . LYS A 1 197 ? 5.869 -31.170 -6.462 1.00 89.94 197 LYS A C 1
ATOM 1603 O O . LYS A 1 197 ? 5.252 -31.825 -5.620 1.00 89.94 197 LYS A O 1
ATOM 1608 N N . PRO A 1 198 ? 6.089 -29.849 -6.302 1.00 92.12 198 PRO A N 1
ATOM 1609 C CA . PRO A 1 198 ? 5.565 -29.108 -5.161 1.00 92.12 198 PRO A CA 1
ATOM 1610 C C . PRO A 1 198 ? 4.041 -29.283 -5.010 1.00 92.12 198 PRO A C 1
ATOM 1612 O O . PRO A 1 198 ? 3.311 -29.058 -5.980 1.00 92.12 198 PRO A O 1
ATOM 1615 N N . PRO A 1 199 ? 3.532 -29.594 -3.803 1.00 92.69 199 PRO A N 1
ATOM 1616 C CA . PRO A 1 199 ? 2.119 -29.926 -3.595 1.00 92.69 199 PRO A CA 1
ATOM 1617 C C . PRO A 1 199 ? 1.172 -28.759 -3.902 1.00 92.69 199 PRO A C 1
ATOM 1619 O O . PRO A 1 199 ? 0.039 -28.971 -4.319 1.00 92.69 199 PRO A O 1
ATOM 1622 N N . SER A 1 200 ? 1.634 -27.514 -3.757 1.00 93.38 200 SER A N 1
ATOM 1623 C CA . SER A 1 200 ? 0.850 -26.322 -4.110 1.00 93.38 200 SER A CA 1
ATOM 1624 C C . SER A 1 200 ? 0.759 -26.072 -5.622 1.00 93.38 200 SER A C 1
ATOM 1626 O O . SER A 1 200 ? -0.059 -25.266 -6.056 1.00 93.38 200 SER A O 1
ATOM 1628 N N . TYR A 1 201 ? 1.600 -26.731 -6.427 1.00 91.81 201 TYR A N 1
ATOM 1629 C CA . TYR A 1 201 ? 1.753 -26.489 -7.864 1.00 91.81 201 TYR A CA 1
ATOM 1630 C C . TYR A 1 201 ? 1.749 -27.798 -8.668 1.00 91.81 201 TYR A C 1
ATOM 1632 O O . TYR A 1 201 ? 2.602 -28.013 -9.525 1.00 91.81 201 TYR A O 1
ATOM 1640 N N . LEU A 1 202 ? 0.765 -28.668 -8.421 1.00 89.50 202 LEU A N 1
ATOM 1641 C CA . LEU A 1 202 ? 0.655 -29.973 -9.094 1.00 89.50 202 LEU A CA 1
ATOM 1642 C C . LEU A 1 202 ? 0.528 -29.860 -10.623 1.00 89.50 202 LEU A C 1
ATOM 1644 O O . LEU A 1 202 ? 1.114 -30.650 -11.358 1.00 89.50 202 LEU A O 1
ATOM 1648 N N . ASN A 1 203 ? -0.189 -28.839 -11.099 1.00 90.12 203 ASN A N 1
ATOM 1649 C CA . ASN A 1 203 ? -0.440 -28.610 -12.527 1.00 90.12 203 ASN A CA 1
ATOM 1650 C C . ASN A 1 203 ? 0.688 -27.834 -13.228 1.00 90.12 203 ASN A C 1
ATOM 1652 O O . ASN A 1 203 ? 0.549 -27.468 -14.394 1.00 90.12 203 ASN A O 1
ATOM 1656 N N . LEU A 1 204 ? 1.774 -27.509 -12.520 1.00 90.12 204 LEU A N 1
ATOM 1657 C CA . LEU A 1 204 ? 2.900 -26.808 -13.121 1.00 90.12 204 LEU A CA 1
ATOM 1658 C C . LEU A 1 204 ? 3.661 -27.773 -14.031 1.00 90.12 204 LEU A C 1
ATOM 1660 O O . LEU A 1 204 ? 4.092 -28.837 -13.586 1.00 90.12 204 LEU A O 1
ATOM 1664 N N . LEU A 1 205 ? 3.821 -27.378 -15.292 1.00 87.38 205 LEU A N 1
ATOM 1665 C CA . LEU A 1 205 ? 4.644 -28.096 -16.257 1.00 87.38 205 LEU A CA 1
ATOM 1666 C C . LEU A 1 205 ? 6.103 -27.696 -16.055 1.00 87.38 205 LEU A C 1
ATOM 1668 O O . LEU A 1 205 ? 6.431 -26.507 -16.124 1.00 87.38 205 LEU A O 1
ATOM 1672 N N . ILE A 1 206 ? 6.960 -28.676 -15.775 1.00 87.31 206 ILE A N 1
ATOM 1673 C CA . ILE A 1 206 ? 8.382 -28.449 -15.500 1.00 87.31 206 ILE A CA 1
ATOM 1674 C C . ILE A 1 206 ? 9.20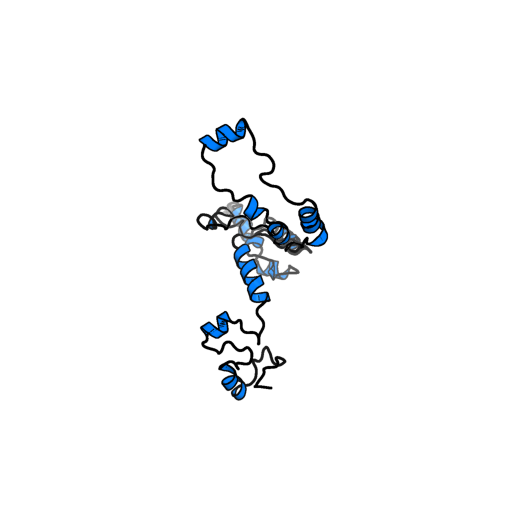8 -29.162 -16.575 1.00 87.31 206 ILE A C 1
ATOM 1676 O O . ILE A 1 206 ? 9.257 -30.393 -16.576 1.00 87.31 206 ILE A O 1
ATOM 1680 N N . PRO A 1 207 ? 9.892 -28.415 -17.465 1.00 82.56 207 PRO A N 1
ATOM 1681 C CA . PRO A 1 207 ? 10.756 -29.009 -18.479 1.00 82.56 207 PRO A CA 1
ATOM 1682 C C . PRO A 1 207 ? 11.843 -29.884 -17.846 1.00 82.56 207 PRO A C 1
ATOM 1684 O O . PRO A 1 207 ? 12.624 -29.403 -17.022 1.00 82.56 207 PRO A O 1
ATOM 1687 N N . GLY A 1 208 ? 11.891 -31.156 -18.243 1.00 79.12 208 GLY A N 1
ATOM 1688 C CA . GLY A 1 208 ? 12.853 -32.141 -17.743 1.00 79.12 208 GLY A CA 1
ATOM 1689 C C . GLY A 1 208 ? 12.321 -33.041 -16.626 1.00 79.12 208 GLY A C 1
ATOM 1690 O O . GLY A 1 208 ? 12.945 -34.062 -16.371 1.00 79.12 208 GLY A O 1
ATOM 1691 N N . LEU A 1 209 ? 11.180 -32.705 -16.010 1.00 81.94 209 LEU A N 1
ATOM 1692 C CA . LEU A 1 209 ? 10.478 -33.559 -15.043 1.00 81.94 209 LEU A CA 1
ATOM 1693 C C . LEU A 1 209 ? 9.228 -34.211 -15.652 1.00 81.94 209 LEU A C 1
ATOM 1695 O O . LEU A 1 209 ? 8.999 -35.396 -15.416 1.00 81.94 209 LEU A O 1
ATOM 1699 N N . ASP A 1 210 ? 8.449 -33.428 -16.406 1.00 80.31 210 ASP A N 1
ATOM 1700 C CA . ASP A 1 210 ? 7.360 -33.896 -17.280 1.00 80.31 210 ASP A CA 1
ATOM 1701 C C . ASP A 1 210 ? 7.865 -34.126 -18.708 1.00 80.31 210 ASP A C 1
ATOM 1703 O O . ASP A 1 210 ? 7.386 -35.091 -19.344 1.00 80.31 210 ASP A O 1
#

pLDDT: mean 88.19, std 8.19, range [40.94, 96.62]

Secondary structure (DSSP, 8-state):
------PPPPHHHHHHHHPPPHHHHHHH-SSGGG--GGGGGSSSHHHHHHHHHSTTPPPPPGGGG-SS-TTGGGTTPPPPPPPPPHHHHTTTHHHHH-PPPPPHHHHHHHHHS--TTTT---HHHHHHHHHTS--PPPPPPTT----TTHHHHHHHHHHHHH--TT---HHHHHHHT--SSTT---TTHHHHHHH-S-GGGTT---TTT-

InterPro domains:
  IPR006568 PSP, proline-rich [PF04046] (164-210)
  IPR006568 PSP, proline-rich [SM00581] (160-209)
  IPR007180 Domain of unknown function DUF382 [PF04037] (31-151)
  IPR052584 Pre-mRNA Spliceosomal U2 snRNP Complex Component [PTHR12785] (4-209)

Foldseek 3Di:
DDPPPPDPDDPVRVLVVVQDDLVVLLVPAPHSVQRDPCLSVDPDSNVVRVQSRDPLRQDDDPCPPPPDDQQVVCVPPDDDPDDDDPLVVVQVVVVLPPDDDDDPVVVVVCVVPPDPPSPDGDPVSVVCSVPPVDDDDDDDDRSDDDGHPVVVVVVVVVVVVPDDPLDDDQVRCVVVVHDSDSPTADPCVVVCLVVNDDPVPNVDDGPPND

Sequence (210 aa):
DEASGRKPMSKRQKRLREKIPISVLKASATRPQAVEWHDADAPDPYMAVYMKTALNHVAVPLHWQQKKDYLSSKRGMERPPFELPKFIENTGIAEMRNHDPESLKKLQRDRVQPKMGRLDIDYQKLHDAFFKHQTRPRMLAYGELYSEGREKADQYNHDVARMRPGKISLLLRLAVGMLESETAVPPWITVMHELGKPPSYLNLLIPGLD

Organism: NCBI:txid869754